Protein AF-A0A2S2R0P2-F1 (afdb_monomer_lite)

pLDDT: mean 75.6, std 15.34, range [38.47, 96.88]

Secondary structure (DSSP, 8-state):
----HHHHHHHS---HHHHHHHHHHHHTT-----------S-PPPPTT---------SSPPPHHHHHHTT---PPP----SSPP-HHHHHHHHHHHHHHSS-----------------------HHHHHHHHHHHHHHHHHHHHHHHHTT-GGGHHHHHHHHHHHHHHHHHHHHHHT-HHHHHHHHHHHHHHHS-SS-PPPPTT--PPP-

Foldseek 3Di:
DPPPVVVVVVVDPDDPVRVVVVVVCVVVVHDPPPDPPPDDPDDDDPPDDLPQPPPPDPDDDDPVNCVVSVVDDDDDDDPDPDDPPVVVVVLQVVCCVVPVHRDPPPPPVPPPPVVCPVPPPPDDLVNVLVVLVVVLVVLVVVCVVCVVVVNNVCVVVSLVVSVVSLVVSVVSCVVVVDPVCVVVSVVSCVVSVDPPPDPDPDVPDDDDDD

Radius of gyration: 44.37 Å; chains: 1; bounding box: 78×40×127 Å

Sequence (210 aa):
MCLNLAVLMKESRLTTLQRKSLLSNLRSGGSSSTTISAASINRPAPKTNKVIKQFRSFRPRTLKDIVESGAYQPEAYVPNPKKKNYVAEKEKLQSIMTNGKETKMHNTEKKKQLADRKKPQEHTIEELIDLTISDIEDREQFLLDMEQLGKGSISGPIIHEIRHRIKTLESIINRTTSKYRATDLQNIAEKYRKPLGIPKPLPGFVPPPK

InterPro domains:
  IPR007914 Uncharacterised protein family UPF0193 [PF05250] (5-181)
  IPR007914 Uncharacterised protein family UPF0193 [PTHR28348] (5-181)

Organism: NCBI:txid143950

Structure (mmCIF, N/CA/C/O backbone):
data_AF-A0A2S2R0P2-F1
#
_entry.id   AF-A0A2S2R0P2-F1
#
loop_
_atom_site.group_PDB
_atom_site.id
_atom_site.type_symbol
_atom_site.label_atom_id
_atom_site.label_alt_id
_atom_site.label_comp_id
_atom_site.label_asym_id
_atom_site.label_entity_id
_atom_site.label_seq_id
_atom_site.pdbx_PDB_ins_code
_atom_site.Cartn_x
_atom_site.Cartn_y
_atom_site.Cartn_z
_atom_site.occupancy
_atom_site.B_iso_or_equiv
_atom_site.auth_seq_id
_atom_site.auth_comp_id
_atom_site.auth_asym_id
_atom_site.auth_atom_id
_atom_site.pdbx_PDB_model_num
ATOM 1 N N . MET A 1 1 ? 44.601 -6.187 -90.941 1.00 38.47 1 MET A N 1
ATOM 2 C CA . MET A 1 1 ? 44.727 -7.214 -89.885 1.00 38.47 1 MET A CA 1
ATOM 3 C C . MET A 1 1 ? 44.382 -6.574 -88.546 1.00 38.47 1 MET A C 1
ATOM 5 O O . MET A 1 1 ? 45.203 -5.853 -87.996 1.00 38.47 1 MET A O 1
ATOM 9 N N . CYS A 1 2 ? 43.151 -6.742 -88.058 1.00 49.91 2 CYS A N 1
ATOM 10 C CA . CYS A 1 2 ? 42.766 -6.250 -86.734 1.00 49.91 2 CYS A CA 1
ATOM 11 C C . CYS A 1 2 ? 43.312 -7.228 -85.695 1.00 49.91 2 CYS A C 1
ATOM 13 O O . CYS A 1 2 ? 42.756 -8.304 -85.493 1.00 49.91 2 CYS A O 1
ATOM 15 N N . LEU A 1 3 ? 44.450 -6.877 -85.099 1.00 51.03 3 LEU A N 1
ATOM 16 C CA . LEU A 1 3 ? 45.022 -7.596 -83.966 1.00 51.03 3 LEU A CA 1
ATOM 17 C C . LEU A 1 3 ? 43.935 -7.788 -82.896 1.00 51.03 3 LEU A C 1
ATOM 19 O O . LEU A 1 3 ? 43.247 -6.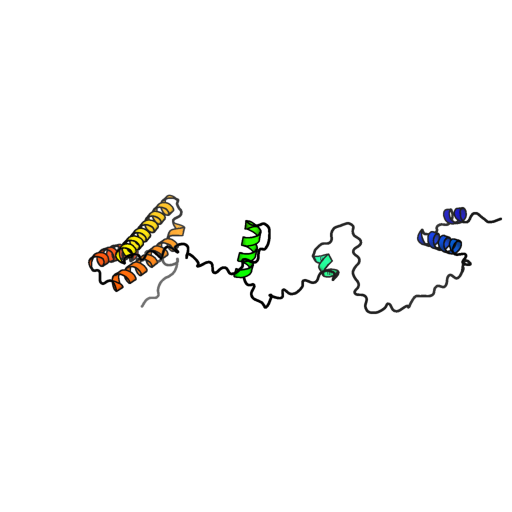833 -82.531 1.00 51.03 3 LEU A O 1
ATOM 23 N N . ASN A 1 4 ? 43.765 -9.022 -82.413 1.00 70.44 4 ASN A N 1
ATOM 24 C CA . ASN A 1 4 ? 42.809 -9.358 -81.359 1.00 70.44 4 ASN A CA 1
ATOM 25 C C . ASN A 1 4 ? 43.196 -8.629 -80.063 1.00 70.44 4 ASN A C 1
ATOM 27 O O . ASN A 1 4 ? 43.953 -9.144 -79.243 1.00 70.44 4 ASN A O 1
ATOM 31 N N . LEU A 1 5 ? 42.661 -7.424 -79.857 1.00 71.88 5 LEU A N 1
ATOM 32 C CA . LEU A 1 5 ? 42.911 -6.599 -78.671 1.00 71.88 5 LEU A CA 1
ATOM 33 C C . LEU A 1 5 ? 42.589 -7.350 -77.370 1.00 71.88 5 LEU A C 1
ATOM 35 O O . LEU A 1 5 ? 43.256 -7.148 -76.364 1.00 71.88 5 LEU A O 1
ATOM 39 N N . ALA A 1 6 ? 41.624 -8.273 -77.397 1.00 72.69 6 ALA A N 1
ATOM 40 C CA . ALA A 1 6 ? 41.317 -9.145 -76.265 1.00 72.69 6 ALA A CA 1
ATOM 41 C C . ALA A 1 6 ? 42.517 -10.010 -75.830 1.00 72.69 6 ALA A C 1
ATOM 43 O O . ALA A 1 6 ? 42.718 -10.213 -74.632 1.00 72.69 6 ALA A O 1
ATOM 44 N N . VAL A 1 7 ? 43.335 -10.473 -76.782 1.00 79.00 7 VAL A N 1
ATOM 45 C CA . VAL A 1 7 ? 44.571 -11.225 -76.513 1.00 79.00 7 VAL A CA 1
ATOM 46 C C . VAL A 1 7 ? 45.613 -10.291 -75.894 1.00 79.00 7 VAL A C 1
ATOM 48 O O . VAL A 1 7 ? 46.107 -10.565 -74.803 1.00 79.00 7 VAL A O 1
ATOM 51 N N . LEU A 1 8 ? 45.821 -9.106 -76.481 1.00 79.69 8 LEU A N 1
ATOM 52 C CA . LEU A 1 8 ? 46.734 -8.084 -75.945 1.00 79.69 8 LEU A CA 1
ATOM 53 C C . LEU A 1 8 ? 46.338 -7.591 -74.539 1.00 79.69 8 LEU A C 1
ATOM 55 O O . LEU A 1 8 ? 47.193 -7.336 -73.693 1.00 79.69 8 LEU A O 1
ATOM 59 N N . MET A 1 9 ? 45.045 -7.476 -74.233 1.00 79.75 9 MET A N 1
ATOM 60 C CA . MET A 1 9 ? 44.543 -7.089 -72.904 1.00 79.75 9 MET A CA 1
ATOM 61 C C . MET A 1 9 ? 44.692 -8.193 -71.848 1.00 79.75 9 MET A C 1
ATOM 63 O O . MET A 1 9 ? 44.665 -7.903 -70.644 1.00 79.75 9 MET A O 1
ATOM 67 N N . LYS A 1 10 ? 44.799 -9.453 -72.287 1.00 77.81 10 LYS A N 1
ATOM 68 C CA . LYS A 1 10 ? 45.052 -10.613 -71.427 1.00 77.81 10 LYS A CA 1
ATOM 69 C C . LYS A 1 10 ? 46.542 -10.752 -71.119 1.00 77.81 10 LYS A C 1
ATOM 71 O O . LYS A 1 10 ? 46.892 -11.071 -69.988 1.00 77.81 10 LYS A O 1
ATOM 76 N N . GLU A 1 11 ? 47.390 -10.469 -72.102 1.00 78.50 11 GLU A N 1
ATOM 77 C CA . GLU A 1 11 ? 48.850 -10.513 -71.975 1.00 78.50 11 GLU A CA 1
ATOM 78 C C . GLU A 1 11 ? 49.424 -9.263 -71.293 1.00 78.50 11 GLU A C 1
ATOM 80 O O . GLU A 1 11 ? 50.421 -9.339 -70.575 1.00 78.50 11 GLU A O 1
ATOM 85 N N . SER A 1 12 ? 48.767 -8.109 -71.436 1.00 76.75 12 SER A N 1
ATOM 86 C CA . SER A 1 12 ? 49.132 -6.907 -70.688 1.00 76.75 12 SER A CA 1
ATOM 87 C C . SER A 1 12 ? 48.659 -6.990 -69.231 1.00 76.75 12 SER A C 1
ATOM 89 O O . SER A 1 12 ? 47.516 -7.345 -68.916 1.00 76.75 12 SER A O 1
ATOM 91 N N . ARG A 1 13 ? 49.546 -6.607 -68.303 1.00 81.94 13 ARG A N 1
ATOM 92 C CA . ARG A 1 13 ? 49.281 -6.518 -66.854 1.00 81.94 13 ARG A CA 1
ATOM 93 C C . ARG A 1 13 ? 48.374 -5.325 -66.495 1.00 81.94 13 ARG A C 1
ATOM 95 O O . ARG A 1 13 ? 48.687 -4.544 -65.604 1.00 81.94 13 ARG A O 1
ATOM 102 N N . LEU A 1 14 ? 47.252 -5.160 -67.193 1.00 81.75 14 LEU A N 1
ATOM 103 C CA . LEU A 1 14 ? 46.269 -4.114 -66.908 1.00 81.75 14 LEU A CA 1
ATOM 104 C C . LEU A 1 14 ? 45.467 -4.439 -65.642 1.00 81.75 14 LEU A C 1
ATOM 106 O O . LEU A 1 14 ? 45.154 -5.596 -65.349 1.00 81.75 14 LEU A O 1
ATOM 110 N N . THR A 1 15 ? 45.068 -3.409 -64.900 1.00 85.25 15 THR A N 1
ATOM 111 C CA . THR A 1 15 ? 44.090 -3.564 -63.815 1.00 85.25 15 THR A CA 1
ATOM 112 C C . THR A 1 15 ? 42.682 -3.757 -64.389 1.00 85.25 15 THR 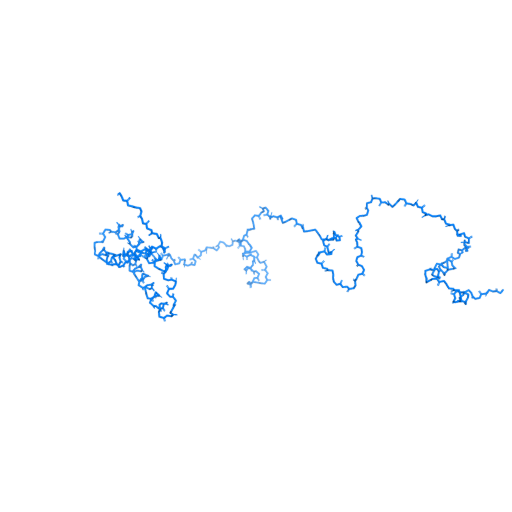A C 1
ATOM 114 O O . THR A 1 15 ? 42.381 -3.356 -65.516 1.00 85.25 15 THR A O 1
ATOM 117 N N . THR A 1 16 ? 41.768 -4.356 -63.620 1.00 82.12 16 THR A N 1
ATOM 118 C CA . THR A 1 16 ? 40.375 -4.582 -64.058 1.00 82.12 16 THR A CA 1
ATOM 119 C C . THR A 1 16 ? 39.670 -3.285 -64.468 1.00 82.12 16 THR A C 1
ATOM 121 O O . THR A 1 16 ? 38.877 -3.288 -65.407 1.00 82.12 16 THR A O 1
ATOM 124 N N . LEU A 1 17 ? 39.986 -2.166 -63.808 1.00 84.25 17 LEU A N 1
ATOM 125 C CA . LEU A 1 17 ? 39.437 -0.848 -64.140 1.00 84.25 17 LEU A CA 1
ATOM 126 C C . LEU A 1 17 ? 39.954 -0.330 -65.487 1.00 84.25 17 LEU A C 1
ATOM 128 O O . LEU A 1 17 ? 39.161 0.145 -66.298 1.00 84.25 17 LEU A O 1
ATOM 132 N N . GLN A 1 18 ? 41.250 -0.491 -65.764 1.00 84.06 18 GLN A N 1
ATOM 133 C CA . GLN A 1 18 ? 41.838 -0.126 -67.057 1.00 84.06 18 GLN A CA 1
ATOM 134 C C . GLN A 1 18 ? 41.233 -0.951 -68.198 1.00 84.06 18 GLN A C 1
ATOM 136 O O . GLN A 1 18 ? 40.866 -0.390 -69.229 1.00 84.06 18 GLN A O 1
ATOM 141 N N . ARG A 1 19 ? 41.037 -2.264 -67.993 1.00 83.88 19 ARG A N 1
ATOM 142 C CA . ARG A 1 19 ? 40.383 -3.120 -68.997 1.00 83.88 19 ARG A CA 1
ATOM 143 C C . ARG A 1 19 ? 38.955 -2.667 -69.300 1.00 83.88 19 ARG A C 1
ATOM 145 O O . ARG A 1 19 ? 38.574 -2.582 -70.462 1.00 83.88 19 ARG A O 1
ATOM 152 N N . LYS A 1 20 ? 38.175 -2.343 -68.264 1.00 82.38 20 LYS A N 1
ATOM 153 C CA . LYS A 1 20 ? 36.802 -1.844 -68.428 1.00 82.38 20 LYS A CA 1
ATOM 154 C C . LYS A 1 20 ? 36.756 -0.517 -69.188 1.00 82.38 20 LYS A C 1
ATOM 156 O O . LYS A 1 20 ? 35.929 -0.389 -70.080 1.00 82.38 20 LYS A O 1
ATOM 161 N N . SER A 1 21 ? 37.660 0.413 -68.875 1.00 82.75 21 SER A N 1
ATOM 162 C CA . SER A 1 21 ? 37.762 1.712 -69.557 1.00 82.75 21 SER A CA 1
ATOM 163 C C . SER A 1 21 ? 38.079 1.565 -71.054 1.00 82.75 21 SER A C 1
ATOM 165 O O . SER A 1 21 ? 37.433 2.174 -71.905 1.00 82.75 21 SER A O 1
ATOM 167 N N . LEU A 1 22 ? 39.020 0.683 -71.408 1.00 81.94 22 LEU A N 1
ATOM 168 C CA . LEU A 1 22 ? 39.348 0.417 -72.812 1.00 81.94 22 LEU A CA 1
ATOM 169 C C . LEU A 1 22 ? 38.173 -0.213 -73.575 1.00 81.94 22 LEU A C 1
ATOM 171 O O . LEU A 1 22 ? 37.863 0.218 -74.685 1.00 81.94 22 LEU A O 1
ATOM 175 N N . LEU A 1 23 ? 37.482 -1.184 -72.969 1.00 82.38 23 LEU A N 1
ATOM 176 C CA . LEU A 1 23 ? 36.300 -1.813 -73.572 1.00 82.38 23 LEU A CA 1
ATOM 177 C C . LEU A 1 23 ? 35.136 -0.829 -73.740 1.00 82.38 23 LEU A C 1
ATOM 179 O O . LEU A 1 23 ? 34.445 -0.882 -74.758 1.00 82.38 23 LEU A O 1
ATOM 183 N N . SER A 1 24 ? 34.916 0.075 -72.778 1.00 79.00 24 SER A N 1
ATOM 184 C CA . SER A 1 24 ? 33.876 1.100 -72.906 1.00 79.00 24 SER A CA 1
ATOM 185 C C . SER A 1 24 ? 34.176 2.076 -74.037 1.00 79.00 24 SER A C 1
ATOM 187 O O . SER A 1 24 ? 33.271 2.413 -74.793 1.00 79.00 24 SER A O 1
ATOM 189 N N . ASN A 1 25 ? 35.437 2.475 -74.211 1.00 74.25 25 ASN A N 1
ATOM 190 C CA . ASN A 1 25 ? 35.825 3.387 -75.289 1.00 74.25 25 ASN A CA 1
ATOM 191 C C . ASN A 1 25 ? 35.642 2.744 -76.670 1.00 74.25 25 ASN A C 1
ATOM 193 O O . ASN A 1 25 ? 35.145 3.397 -77.585 1.00 74.25 25 ASN A O 1
ATOM 197 N N . LEU A 1 26 ? 35.967 1.450 -76.794 1.00 70.56 26 LEU A N 1
ATOM 198 C CA . LEU A 1 26 ? 35.775 0.688 -78.030 1.00 70.56 26 LEU A CA 1
ATOM 199 C C . LEU A 1 26 ? 34.289 0.551 -78.393 1.00 70.56 26 LEU A C 1
ATOM 201 O O . LEU A 1 26 ? 33.913 0.710 -79.550 1.00 70.56 26 LEU A O 1
ATOM 205 N N . ARG A 1 27 ? 33.434 0.282 -77.396 1.00 77.44 27 ARG A N 1
ATOM 206 C CA . ARG A 1 27 ? 31.982 0.149 -77.592 1.00 77.44 27 ARG A CA 1
ATOM 207 C C . ARG A 1 27 ? 31.327 1.472 -77.994 1.00 77.44 27 ARG A C 1
ATOM 209 O O . ARG A 1 27 ? 30.367 1.458 -78.754 1.00 77.44 27 ARG A O 1
ATOM 216 N N . SER A 1 28 ? 31.851 2.588 -77.497 1.00 73.88 28 SER A N 1
ATOM 217 C CA . SER A 1 28 ? 31.342 3.931 -77.786 1.00 73.88 28 SER A CA 1
ATOM 218 C C . SER A 1 28 ? 31.967 4.573 -79.032 1.00 73.88 28 SER A C 1
ATOM 220 O O . SER A 1 28 ? 31.679 5.732 -79.314 1.00 73.88 28 SER A O 1
ATOM 2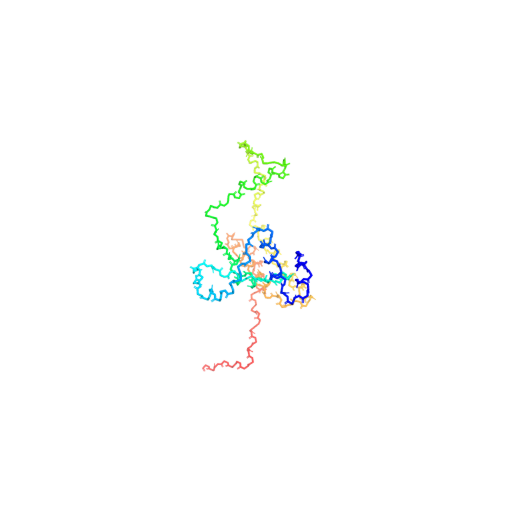22 N N . GLY A 1 29 ? 32.830 3.859 -79.770 1.00 62.28 29 GLY A N 1
ATOM 223 C CA . GLY A 1 29 ? 33.461 4.359 -80.999 1.00 62.28 29 GLY A CA 1
ATOM 224 C C . GLY A 1 29 ? 34.423 5.537 -80.795 1.00 62.28 29 GLY A C 1
ATOM 225 O O . GLY A 1 29 ? 34.778 6.211 -81.758 1.00 62.28 29 GLY A O 1
ATOM 226 N N . GLY A 1 30 ? 34.846 5.807 -79.557 1.00 61.00 30 GLY A N 1
ATOM 227 C CA . GLY A 1 30 ? 35.749 6.913 -79.252 1.00 61.00 30 GLY A CA 1
ATOM 228 C C . GLY A 1 30 ? 37.179 6.585 -79.675 1.00 61.00 30 GLY A C 1
ATOM 229 O O . GLY A 1 30 ? 37.715 5.543 -79.293 1.00 61.00 30 GLY A O 1
ATOM 230 N N . SER A 1 31 ? 37.823 7.478 -80.432 1.00 59.75 31 SER A N 1
ATOM 231 C CA . SER A 1 31 ? 39.258 7.386 -80.718 1.00 59.75 31 SER A CA 1
ATOM 232 C C . SER A 1 31 ? 40.029 7.313 -79.401 1.00 59.75 31 SER A C 1
ATOM 234 O O . SER A 1 31 ? 39.823 8.153 -78.522 1.00 59.75 31 SER A O 1
ATOM 236 N N . SER A 1 32 ? 40.901 6.311 -79.250 1.00 56.66 32 SER A N 1
ATOM 237 C CA . SER A 1 32 ? 41.759 6.166 -78.073 1.00 56.66 32 SER A CA 1
ATOM 238 C C . SER A 1 32 ? 42.626 7.415 -77.931 1.00 56.66 32 SER A C 1
ATOM 240 O O . SER A 1 32 ? 43.640 7.563 -78.610 1.00 56.66 32 SER A O 1
ATOM 242 N N . SER A 1 33 ? 42.209 8.341 -77.070 1.00 53.97 33 SER A N 1
ATOM 243 C CA . SER A 1 33 ? 43.051 9.452 -76.665 1.00 53.97 33 SER A CA 1
ATOM 244 C C . SER A 1 33 ? 44.194 8.870 -75.840 1.00 53.97 33 SER A C 1
ATOM 246 O O . SER A 1 33 ? 44.082 8.656 -74.632 1.00 53.97 33 SER A O 1
ATOM 248 N N . THR A 1 34 ? 45.304 8.573 -76.513 1.00 52.16 34 THR A N 1
ATOM 249 C CA . THR A 1 34 ? 46.612 8.483 -75.869 1.00 52.16 34 THR A CA 1
ATOM 250 C C . THR A 1 34 ? 47.031 9.903 -75.520 1.00 52.16 34 THR A C 1
ATOM 252 O O . THR A 1 34 ? 47.874 10.516 -76.158 1.00 52.16 34 THR A O 1
ATOM 255 N N . THR A 1 35 ? 46.397 10.442 -74.487 1.00 43.84 35 THR A N 1
ATOM 256 C CA . THR A 1 35 ? 46.960 11.516 -73.687 1.00 43.84 35 THR A CA 1
ATOM 257 C C . THR A 1 35 ? 46.891 11.033 -72.254 1.00 43.84 35 THR A C 1
ATOM 259 O O . THR A 1 35 ? 45.860 11.131 -71.589 1.00 43.84 35 THR A O 1
ATOM 262 N N . ILE A 1 36 ? 48.002 10.485 -71.772 1.00 47.16 36 ILE A N 1
ATOM 263 C CA . ILE A 1 36 ? 48.279 10.451 -70.341 1.00 47.16 36 ILE A CA 1
ATOM 264 C C . ILE A 1 36 ? 48.503 11.918 -69.956 1.00 47.16 36 ILE A C 1
ATOM 266 O O . ILE A 1 36 ? 49.635 12.384 -69.880 1.00 47.16 36 ILE A O 1
ATOM 270 N N . SER A 1 37 ? 47.423 12.690 -69.815 1.00 43.00 37 SER A N 1
ATOM 271 C CA . SER A 1 37 ? 47.512 13.988 -69.167 1.00 43.00 37 SER A CA 1
ATOM 272 C C . SER A 1 37 ? 47.442 13.718 -67.669 1.00 43.00 37 SER A C 1
ATOM 274 O O . SER A 1 37 ? 46.415 13.356 -67.094 1.00 43.00 37 SER A O 1
ATOM 276 N N . ALA A 1 38 ? 48.598 13.835 -67.025 1.00 47.66 38 ALA A N 1
ATOM 277 C CA . ALA A 1 38 ? 48.676 14.042 -65.592 1.00 47.66 38 ALA A CA 1
ATOM 278 C C . ALA A 1 38 ? 48.081 15.428 -65.291 1.00 47.66 38 ALA A C 1
ATOM 280 O O . ALA A 1 38 ? 48.800 16.404 -65.119 1.00 47.66 38 ALA A O 1
ATOM 281 N N . ALA A 1 39 ? 46.754 15.542 -65.315 1.00 41.06 39 ALA A N 1
ATOM 282 C CA . ALA A 1 39 ? 46.060 16.795 -65.063 1.00 41.06 39 ALA A CA 1
ATOM 283 C C . ALA A 1 39 ? 44.728 16.536 -64.355 1.00 41.06 39 ALA A C 1
ATOM 285 O O . ALA A 1 39 ? 43.686 16.411 -64.987 1.00 41.06 39 ALA A O 1
ATOM 286 N N . SER A 1 40 ? 44.779 16.444 -63.024 1.00 44.91 40 SER A N 1
ATOM 287 C CA . SER A 1 40 ? 43.823 17.088 -62.106 1.00 44.91 40 SER A CA 1
ATOM 288 C C . SER A 1 40 ? 44.178 16.715 -60.661 1.00 44.91 40 SER A C 1
ATOM 290 O O . SER A 1 40 ? 43.436 16.041 -59.953 1.00 44.91 40 SER A O 1
ATOM 292 N N . ILE A 1 41 ? 45.351 17.154 -60.208 1.00 52.59 41 ILE A N 1
ATOM 293 C CA . ILE A 1 41 ? 45.506 17.512 -58.798 1.00 52.59 41 ILE A CA 1
ATOM 294 C C . ILE A 1 41 ? 45.000 18.956 -58.752 1.00 52.59 41 ILE A C 1
ATOM 296 O O . ILE A 1 41 ? 45.441 19.766 -59.562 1.00 52.59 41 ILE A O 1
ATOM 300 N N . ASN A 1 42 ? 44.046 19.253 -57.868 1.00 52.88 42 ASN A N 1
ATOM 301 C CA . ASN A 1 42 ? 43.364 20.548 -57.684 1.00 52.88 42 ASN A CA 1
ATOM 302 C C . ASN A 1 42 ? 42.021 20.713 -58.424 1.00 52.88 42 ASN A C 1
ATOM 304 O O . ASN A 1 42 ? 41.821 21.640 -59.204 1.00 52.88 42 ASN A O 1
ATOM 308 N N . ARG A 1 43 ? 41.030 19.881 -58.083 1.00 49.78 43 ARG A N 1
ATOM 309 C CA . ARG A 1 43 ? 39.655 20.390 -57.941 1.00 49.78 43 ARG A CA 1
ATOM 310 C C . ARG A 1 43 ? 39.372 20.575 -56.448 1.00 49.78 43 ARG A C 1
ATOM 312 O O . ARG A 1 43 ? 39.473 19.589 -55.718 1.00 49.78 43 ARG A O 1
ATOM 319 N N . PRO A 1 44 ? 39.027 21.784 -55.965 1.00 50.16 44 PRO A N 1
ATOM 320 C CA . PRO A 1 44 ? 38.536 21.929 -54.604 1.00 50.16 44 PRO A CA 1
ATOM 321 C C . PRO A 1 44 ? 37.206 21.178 -54.501 1.00 50.16 44 PRO A C 1
ATOM 323 O O . PRO A 1 44 ? 36.258 21.458 -55.235 1.00 50.16 44 PRO A O 1
ATOM 326 N N . ALA A 1 45 ? 37.157 20.175 -53.625 1.00 54.28 45 ALA A N 1
ATOM 327 C CA . ALA A 1 45 ? 35.931 19.448 -53.337 1.00 54.28 45 ALA A CA 1
ATOM 328 C C . ALA A 1 45 ? 34.857 20.430 -52.826 1.00 54.28 45 ALA A C 1
ATOM 330 O O . ALA A 1 45 ? 35.189 21.335 -52.051 1.00 54.28 45 ALA A O 1
ATOM 331 N N . PRO A 1 46 ? 33.581 20.276 -53.226 1.00 50.69 46 PRO A N 1
ATOM 332 C CA . PRO A 1 46 ? 32.506 21.105 -52.703 1.00 50.69 46 PRO A CA 1
ATOM 333 C C . PRO A 1 46 ? 32.448 20.964 -51.177 1.00 50.69 46 PRO A C 1
ATOM 335 O O . PRO A 1 46 ? 32.220 19.881 -50.629 1.00 50.69 46 PRO A O 1
ATOM 338 N N . LYS A 1 47 ? 32.693 22.081 -50.488 1.00 58.44 47 LYS A N 1
ATOM 339 C CA . LYS A 1 47 ? 32.538 22.223 -49.042 1.00 58.44 47 LYS A CA 1
ATOM 340 C C . LYS A 1 47 ? 31.046 22.213 -48.717 1.00 58.44 47 LYS A C 1
ATOM 342 O O . LYS A 1 47 ? 30.466 23.282 -48.662 1.00 58.44 47 LYS A O 1
ATOM 347 N N . THR A 1 48 ? 30.460 21.027 -48.553 1.00 59.44 48 THR A N 1
ATOM 348 C CA . THR A 1 48 ? 29.264 20.726 -47.725 1.00 59.44 48 THR A CA 1
ATOM 349 C C . THR A 1 48 ? 28.775 19.295 -47.967 1.00 59.44 48 THR A C 1
ATOM 351 O O . THR A 1 48 ? 27.584 19.030 -48.060 1.00 59.44 48 THR A O 1
ATOM 354 N N . ASN A 1 49 ? 29.674 18.316 -48.010 1.00 55.88 49 ASN A N 1
ATOM 355 C CA . ASN A 1 49 ? 29.246 16.934 -47.826 1.00 55.88 49 ASN A CA 1
ATOM 356 C C . ASN A 1 49 ? 29.642 16.538 -46.414 1.00 55.88 49 ASN A C 1
ATOM 358 O O . ASN A 1 49 ? 30.825 16.344 -46.137 1.00 55.88 49 ASN A O 1
ATOM 362 N N . LYS A 1 50 ? 28.651 16.462 -45.511 1.00 60.75 50 LYS A N 1
ATOM 363 C CA . LYS A 1 50 ? 28.795 15.719 -44.254 1.00 60.75 50 LYS A CA 1
ATOM 364 C C . LYS A 1 50 ? 29.407 14.382 -44.655 1.00 60.75 50 LYS A C 1
ATOM 366 O O . LYS A 1 50 ? 28.782 13.633 -45.403 1.00 60.75 50 LYS A O 1
ATOM 371 N N . VAL A 1 51 ? 30.661 14.147 -44.276 1.00 58.25 51 VAL A N 1
ATOM 372 C CA . VAL A 1 51 ? 31.372 12.918 -44.623 1.00 58.25 51 VAL A CA 1
ATOM 373 C C . VAL A 1 51 ? 30.671 11.804 -43.862 1.00 58.25 51 VAL A C 1
ATOM 375 O O . VAL A 1 51 ? 31.009 11.509 -42.720 1.00 58.25 51 VAL A O 1
ATOM 378 N N . ILE A 1 52 ? 29.634 11.222 -44.466 1.00 57.22 52 ILE A N 1
ATOM 379 C CA . ILE A 1 52 ? 29.014 10.005 -43.965 1.00 57.22 52 ILE A CA 1
ATOM 380 C C . ILE A 1 52 ? 30.104 8.953 -44.119 1.00 57.22 52 ILE A C 1
ATOM 382 O O . ILE A 1 52 ? 30.385 8.502 -45.233 1.00 57.22 52 ILE A O 1
ATOM 386 N N . LYS A 1 53 ? 30.781 8.622 -43.014 1.00 60.28 53 LYS A N 1
ATOM 387 C CA . LYS A 1 53 ? 31.776 7.549 -42.978 1.00 60.28 53 LYS A CA 1
ATOM 388 C C . LYS A 1 53 ? 31.098 6.285 -43.509 1.00 60.28 53 LYS A C 1
ATOM 390 O O . LYS A 1 53 ? 30.233 5.705 -42.854 1.00 60.28 53 LYS A O 1
ATOM 395 N N . GLN A 1 54 ? 31.444 5.881 -44.731 1.00 57.53 54 GLN A N 1
ATOM 396 C CA . GLN A 1 54 ? 30.924 4.657 -45.329 1.00 57.53 54 GLN A CA 1
ATOM 397 C C . GLN A 1 54 ? 31.606 3.465 -44.658 1.00 57.53 54 GLN A C 1
ATOM 399 O O . GLN A 1 54 ? 32.682 3.035 -45.069 1.00 57.53 54 GLN A O 1
ATOM 404 N N . PHE A 1 55 ? 30.973 2.923 -43.621 1.00 60.12 55 PHE A N 1
ATOM 405 C CA . PHE A 1 55 ? 31.395 1.665 -43.016 1.00 60.12 55 PHE A CA 1
ATOM 406 C C . PHE A 1 55 ? 31.101 0.514 -43.988 1.00 60.12 55 PHE A C 1
ATOM 408 O O . PHE A 1 55 ? 29.962 0.067 -44.116 1.00 60.12 55 PHE A O 1
ATOM 415 N N . ARG A 1 56 ? 32.136 0.057 -44.702 1.00 61.50 56 ARG A N 1
ATOM 416 C CA . ARG A 1 56 ? 32.108 -1.129 -45.574 1.00 61.50 56 ARG A CA 1
ATOM 417 C C . ARG A 1 56 ? 32.449 -2.382 -44.768 1.00 61.50 56 ARG A C 1
ATOM 419 O O . ARG A 1 56 ? 33.484 -3.000 -44.993 1.00 61.50 56 ARG A O 1
ATOM 426 N N . SER A 1 57 ? 31.612 -2.736 -43.798 1.00 66.75 57 SER A N 1
ATOM 427 C CA . SER A 1 57 ? 31.729 -4.021 -43.107 1.00 66.75 57 SER A CA 1
ATOM 428 C C . SER A 1 57 ? 30.435 -4.815 -43.282 1.00 66.75 57 SER A C 1
ATOM 430 O O . SER A 1 57 ? 29.345 -4.249 -43.296 1.00 66.75 57 SER A O 1
ATOM 432 N N . PHE A 1 58 ? 30.558 -6.134 -43.438 1.00 69.69 58 PHE A N 1
ATOM 433 C CA . PHE A 1 58 ? 29.424 -7.068 -43.477 1.00 69.69 58 PHE A CA 1
ATOM 434 C C . PHE A 1 58 ? 28.854 -7.360 -42.079 1.00 69.69 58 PHE A C 1
ATOM 436 O O . PHE A 1 58 ? 28.008 -8.236 -41.924 1.00 69.69 58 PHE A O 1
ATOM 443 N N . ARG A 1 59 ? 29.346 -6.670 -41.042 1.00 79.31 59 ARG A N 1
ATOM 444 C CA . ARG A 1 59 ? 28.893 -6.844 -39.663 1.00 79.31 59 ARG A CA 1
ATOM 445 C C . ARG A 1 59 ? 27.841 -5.782 -39.332 1.00 79.31 59 ARG A C 1
ATOM 447 O O . ARG A 1 59 ? 27.959 -4.652 -39.814 1.00 79.31 59 ARG A O 1
ATOM 454 N N . PRO A 1 60 ? 26.828 -6.109 -38.510 1.00 80.75 60 PRO A N 1
ATOM 455 C CA . PRO A 1 60 ? 25.886 -5.108 -38.024 1.00 80.75 60 PRO A CA 1
ATOM 456 C C . PRO A 1 60 ? 26.643 -4.000 -37.280 1.00 80.75 60 PRO A C 1
ATOM 458 O O . PRO A 1 60 ? 27.587 -4.272 -36.536 1.00 80.75 60 PRO A O 1
ATOM 461 N N . ARG A 1 61 ? 26.253 -2.743 -37.515 1.00 83.19 61 ARG A N 1
ATOM 462 C CA . ARG A 1 61 ? 26.882 -1.578 -36.877 1.00 83.19 61 ARG A CA 1
ATOM 463 C C . ARG A 1 61 ? 26.518 -1.524 -35.399 1.00 83.19 61 ARG A C 1
ATOM 465 O O . ARG A 1 61 ? 25.374 -1.799 -35.037 1.00 83.19 61 ARG A O 1
ATOM 472 N N . THR A 1 62 ? 27.466 -1.120 -34.560 1.00 87.50 62 THR A N 1
ATOM 473 C CA . THR A 1 62 ? 27.174 -0.848 -33.149 1.00 87.50 62 THR A CA 1
ATOM 474 C C . THR A 1 62 ? 26.469 0.503 -33.001 1.00 87.50 62 THR A C 1
ATOM 476 O O . THR A 1 62 ? 26.568 1.364 -33.875 1.00 87.50 62 THR A O 1
ATOM 479 N N . LEU A 1 63 ? 25.776 0.727 -31.878 1.00 86.31 63 LEU A N 1
ATOM 480 C CA . LEU A 1 63 ? 25.125 2.014 -31.593 1.00 86.31 63 LEU A CA 1
ATOM 481 C C . LEU A 1 63 ? 26.115 3.186 -31.675 1.00 86.31 63 LEU A C 1
ATOM 483 O O . LEU A 1 63 ? 25.771 4.237 -32.210 1.00 86.31 63 LEU A O 1
ATOM 487 N N . LYS A 1 64 ? 27.356 2.986 -31.209 1.00 86.69 64 LYS A N 1
ATOM 488 C CA . LYS A 1 64 ? 28.426 3.989 -31.287 1.00 86.69 64 LYS A CA 1
ATOM 489 C C . LYS A 1 64 ? 28.733 4.366 -32.737 1.00 86.69 64 LYS A C 1
ATOM 491 O O . LYS A 1 64 ? 28.679 5.545 -33.070 1.00 86.69 64 LYS A O 1
ATOM 496 N N . ASP A 1 65 ? 28.927 3.377 -33.613 1.00 86.06 65 ASP A N 1
ATOM 497 C CA . ASP A 1 65 ? 29.194 3.611 -35.042 1.00 86.06 65 ASP A CA 1
ATOM 498 C C . ASP A 1 65 ? 28.040 4.357 -35.728 1.00 86.06 65 ASP A C 1
ATOM 500 O O . ASP A 1 65 ? 28.246 5.204 -36.598 1.00 86.06 65 ASP A O 1
ATOM 504 N N . ILE A 1 66 ? 26.802 4.034 -35.344 1.00 85.06 66 ILE A N 1
ATOM 505 C CA . ILE A 1 66 ? 25.597 4.652 -35.899 1.00 85.06 66 ILE A CA 1
ATOM 506 C C . ILE A 1 66 ? 25.526 6.133 -35.496 1.00 85.06 66 ILE A C 1
ATOM 508 O O . ILE A 1 66 ? 25.311 6.984 -36.364 1.00 85.06 66 ILE A O 1
ATOM 512 N N . VAL A 1 67 ? 25.767 6.451 -34.221 1.00 86.25 67 VAL A N 1
ATOM 513 C CA . VAL A 1 67 ? 25.803 7.835 -33.720 1.00 86.25 67 VAL A CA 1
ATOM 514 C C . VAL A 1 67 ? 26.956 8.616 -34.360 1.00 86.25 67 VAL A C 1
ATOM 516 O O . VAL A 1 67 ? 26.739 9.710 -34.880 1.00 86.25 67 VAL A O 1
ATOM 519 N N . GLU A 1 68 ? 28.160 8.038 -34.419 1.00 85.19 68 GLU A N 1
ATOM 520 C CA . GLU A 1 68 ? 29.339 8.662 -35.041 1.00 85.19 68 GLU A CA 1
ATOM 521 C C . GLU A 1 68 ? 29.170 8.916 -36.541 1.00 85.19 68 GLU A C 1
ATOM 523 O O . GLU A 1 68 ? 29.696 9.893 -37.075 1.00 85.19 68 GLU A O 1
ATOM 528 N N . SER A 1 69 ? 28.429 8.054 -37.242 1.00 85.12 69 SER A N 1
ATOM 529 C CA . SER A 1 69 ? 28.120 8.254 -38.662 1.00 85.12 69 SER A CA 1
ATOM 530 C C . SER A 1 69 ? 27.168 9.429 -38.916 1.00 85.12 69 SER A C 1
ATOM 532 O O . SER A 1 69 ? 26.959 9.806 -40.070 1.00 85.12 69 SER A O 1
ATOM 534 N N . GLY A 1 70 ? 26.575 9.997 -37.859 1.00 82.75 70 GLY A N 1
ATOM 535 C CA . GLY A 1 70 ? 25.575 11.059 -37.940 1.00 82.75 70 GLY A CA 1
ATOM 536 C C . GLY A 1 70 ? 24.222 10.591 -38.483 1.00 82.75 70 GLY A C 1
ATOM 537 O O . GLY A 1 70 ? 23.354 11.425 -38.725 1.00 82.75 70 GLY A O 1
ATOM 538 N N . ALA A 1 71 ? 24.038 9.280 -38.679 1.00 81.44 71 ALA A N 1
ATOM 539 C CA . ALA A 1 71 ? 22.811 8.690 -39.211 1.00 81.44 71 ALA A CA 1
ATOM 540 C C . ALA A 1 71 ? 21.686 8.582 -38.169 1.00 81.44 71 ALA A C 1
ATOM 542 O O . ALA A 1 71 ? 20.533 8.381 -38.537 1.00 81.44 71 ALA A O 1
ATOM 543 N N . TYR A 1 72 ? 22.015 8.702 -36.882 1.00 83.94 72 TYR A N 1
ATOM 544 C CA . TYR A 1 72 ? 21.052 8.664 -35.789 1.00 83.94 72 TYR A CA 1
ATOM 545 C C . TYR A 1 72 ? 21.251 9.872 -34.885 1.00 83.94 72 TYR A C 1
ATOM 547 O O . TYR A 1 72 ? 22.316 10.050 -34.294 1.00 83.94 72 TYR A O 1
ATOM 555 N N . GLN A 1 73 ? 20.215 10.697 -34.799 1.00 83.38 73 GLN A N 1
ATOM 556 C CA . GLN A 1 73 ? 20.101 11.793 -33.849 1.00 83.38 73 GLN A CA 1
ATOM 557 C C . GLN A 1 73 ? 18.791 11.563 -33.096 1.00 83.38 73 GLN A C 1
ATOM 559 O O . GLN A 1 73 ? 17.740 11.589 -33.737 1.00 83.38 73 GLN A O 1
ATOM 564 N N . PRO A 1 74 ? 18.828 11.265 -31.784 1.00 83.25 74 PRO A N 1
ATOM 565 C CA . PRO A 1 74 ? 17.610 11.131 -31.002 1.00 83.25 74 PRO A CA 1
ATOM 566 C C . PRO A 1 74 ? 16.801 12.425 -31.098 1.00 83.25 74 PRO A C 1
ATOM 568 O O . PRO A 1 74 ? 17.310 13.498 -30.770 1.00 83.25 74 PRO A O 1
ATOM 571 N N . GLU A 1 75 ? 15.551 12.335 -31.548 1.00 85.62 75 GLU A N 1
ATOM 572 C CA . GLU A 1 75 ? 14.636 13.467 -31.451 1.00 85.62 75 GLU A CA 1
ATOM 573 C C . GLU A 1 75 ? 14.397 13.778 -29.973 1.00 85.62 75 GLU A C 1
ATOM 575 O O . GLU A 1 75 ? 14.198 12.877 -29.151 1.00 85.62 75 GLU A O 1
ATOM 580 N N . ALA A 1 76 ? 14.432 15.064 -29.621 1.00 89.06 76 ALA A N 1
ATOM 581 C CA . ALA A 1 76 ? 14.050 15.479 -28.284 1.00 89.06 76 ALA A CA 1
ATOM 582 C C . ALA A 1 76 ? 12.593 15.069 -28.049 1.00 89.06 76 ALA A C 1
ATOM 584 O O . ALA A 1 76 ? 11.720 15.354 -28.869 1.00 89.06 76 ALA A O 1
ATOM 585 N N . TYR A 1 77 ? 12.326 14.402 -26.927 1.00 87.19 77 TYR A N 1
ATOM 586 C CA . TYR A 1 77 ? 10.960 14.078 -26.546 1.00 87.19 77 TYR A CA 1
ATOM 587 C C . TYR A 1 77 ? 10.161 15.375 -26.384 1.00 87.19 77 TYR A C 1
ATOM 589 O O . TYR A 1 77 ? 10.427 16.171 -25.482 1.00 87.19 77 TYR A O 1
ATOM 597 N N . VAL A 1 78 ? 9.171 15.575 -27.253 1.00 86.00 78 VAL A N 1
ATOM 598 C CA . VAL A 1 78 ? 8.212 16.671 -27.133 1.00 86.00 78 VAL A CA 1
ATOM 599 C C . VAL A 1 78 ? 6.952 16.107 -26.478 1.00 86.00 78 VAL A C 1
ATOM 601 O O . VAL A 1 78 ? 6.222 15.350 -27.126 1.00 86.00 78 VAL A O 1
ATOM 604 N N . PRO A 1 79 ? 6.670 16.426 -25.199 1.00 82.75 79 PRO A N 1
ATOM 605 C CA . PRO A 1 79 ? 5.419 16.011 -24.584 1.00 82.75 79 PRO A CA 1
ATOM 606 C C . PRO A 1 79 ? 4.257 16.604 -25.380 1.00 82.75 79 PRO A C 1
ATOM 608 O O . PRO A 1 79 ? 4.259 17.789 -25.713 1.00 82.75 79 PRO A O 1
ATOM 611 N N . ASN A 1 80 ? 3.249 15.786 -25.688 1.00 79.56 80 ASN A N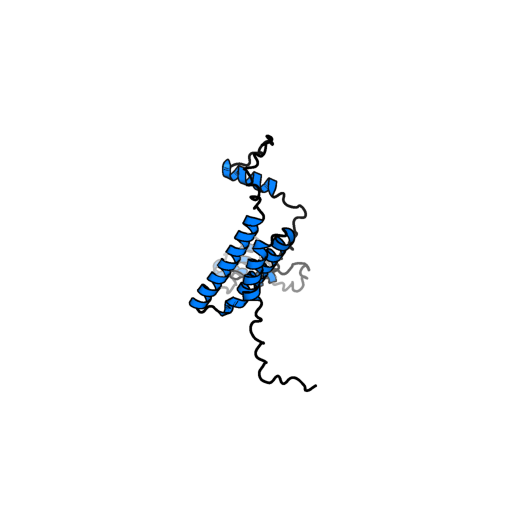 1
ATOM 612 C CA . ASN A 1 80 ? 2.063 16.279 -26.378 1.00 79.56 80 ASN A CA 1
ATOM 613 C C . ASN A 1 80 ? 1.369 17.331 -25.485 1.00 79.56 80 ASN A C 1
ATOM 615 O O . ASN A 1 80 ? 0.951 16.985 -24.377 1.00 79.56 80 ASN A O 1
ATOM 619 N N . PRO A 1 81 ? 1.223 18.595 -25.935 1.00 74.81 81 PRO A N 1
ATOM 620 C CA . PRO A 1 81 ? 0.642 19.660 -25.115 1.00 74.81 81 PRO A CA 1
ATOM 621 C C . PRO A 1 81 ? -0.840 19.417 -24.806 1.00 74.81 81 PRO A C 1
ATOM 623 O O . PRO A 1 81 ? -1.382 19.967 -23.847 1.00 74.81 81 PRO A O 1
ATOM 626 N N . LYS A 1 82 ? -1.519 18.581 -25.601 1.00 78.94 82 LYS A N 1
ATOM 627 C CA . LYS A 1 82 ? -2.912 18.211 -25.365 1.00 78.94 82 LYS A CA 1
ATOM 628 C C . LYS A 1 82 ? -2.955 17.006 -24.433 1.00 78.94 82 LYS A C 1
ATOM 630 O O . LYS A 1 82 ? -2.495 15.919 -24.785 1.00 78.94 82 LYS A O 1
ATOM 635 N N . LYS A 1 83 ? -3.565 17.185 -23.256 1.00 75.81 83 LYS A N 1
ATOM 636 C CA . LYS A 1 83 ? -3.918 16.066 -22.373 1.00 75.81 83 LYS A CA 1
ATOM 637 C C . LYS A 1 83 ? -4.761 15.076 -23.178 1.00 75.81 83 LYS A C 1
ATOM 639 O O . LYS A 1 83 ? -5.811 15.448 -23.703 1.00 75.81 83 LYS A O 1
ATOM 644 N N . LYS A 1 84 ? -4.296 13.830 -23.294 1.00 79.19 84 LYS A N 1
ATOM 645 C CA . LYS A 1 84 ? -5.093 12.755 -23.892 1.00 79.19 84 LYS A CA 1
ATOM 646 C C . LYS A 1 84 ? -6.396 12.633 -23.107 1.00 79.19 84 LYS A C 1
ATOM 648 O O . LYS A 1 84 ? -6.381 12.582 -21.877 1.00 79.19 84 LYS A O 1
ATOM 653 N N . ASN A 1 85 ? -7.524 12.611 -23.810 1.00 83.38 85 ASN A N 1
ATOM 654 C CA . ASN A 1 85 ? -8.808 12.364 -23.175 1.00 83.38 85 ASN A CA 1
ATOM 655 C C . ASN A 1 85 ? -8.933 10.860 -22.900 1.00 83.38 85 ASN A C 1
ATOM 657 O O . ASN A 1 85 ? -9.478 10.115 -23.713 1.00 83.38 85 ASN A O 1
ATOM 661 N N . TYR A 1 86 ? -8.406 10.427 -21.752 1.00 87.06 86 TYR A N 1
ATOM 662 C CA . TYR A 1 86 ? -8.424 9.025 -21.326 1.00 87.06 86 TYR A CA 1
ATOM 663 C C . TYR A 1 86 ? -9.837 8.432 -21.275 1.00 87.06 86 TYR A C 1
ATOM 665 O O . TYR A 1 86 ? -9.998 7.227 -21.438 1.00 87.06 86 TYR A O 1
ATOM 673 N N . VAL A 1 87 ? -10.866 9.264 -21.076 1.00 87.38 87 VAL A N 1
ATOM 674 C CA . VAL A 1 87 ? -12.264 8.815 -21.084 1.00 87.38 87 VAL A CA 1
ATOM 675 C C . VAL A 1 87 ? -12.675 8.393 -22.493 1.00 87.38 87 VAL A C 1
ATOM 677 O O . VAL A 1 87 ? -13.134 7.270 -22.678 1.00 87.38 87 VAL A O 1
ATOM 680 N N . ALA A 1 88 ? -12.423 9.241 -23.492 1.00 85.38 88 ALA A N 1
ATOM 681 C CA . ALA A 1 88 ? -12.741 8.935 -24.887 1.00 85.38 88 ALA A CA 1
ATOM 682 C C . ALA A 1 88 ? -11.927 7.743 -25.422 1.00 85.38 88 ALA A C 1
ATOM 684 O O . ALA A 1 88 ? -12.449 6.903 -26.150 1.00 85.38 88 ALA A O 1
ATOM 685 N N . GLU A 1 89 ? -10.653 7.639 -25.034 1.00 87.75 89 GLU A N 1
ATOM 686 C CA . GLU A 1 89 ? -9.788 6.518 -25.423 1.00 87.75 89 GLU A CA 1
ATOM 687 C C . GLU A 1 89 ? -10.266 5.195 -24.809 1.00 87.75 89 GLU A C 1
ATOM 689 O O . GLU A 1 89 ? -10.330 4.176 -25.498 1.00 87.75 89 GLU A O 1
ATOM 694 N N . LYS A 1 90 ? -10.688 5.221 -23.538 1.00 90.25 90 LYS A N 1
ATOM 695 C CA . LYS A 1 90 ? -11.283 4.065 -22.863 1.00 90.25 90 LYS A CA 1
ATOM 696 C C . LYS A 1 90 ? -12.584 3.623 -23.532 1.00 90.25 90 LYS A C 1
ATOM 698 O O . LYS A 1 90 ? -12.770 2.430 -23.750 1.00 90.25 90 LYS A O 1
ATOM 703 N N . GLU A 1 91 ? -13.471 4.558 -23.866 1.00 88.62 91 GLU A N 1
ATOM 704 C CA . GLU A 1 91 ? -14.738 4.252 -24.544 1.00 88.62 91 GLU A CA 1
ATOM 705 C C . GLU A 1 91 ? -14.513 3.665 -25.938 1.00 88.62 91 GLU A C 1
ATOM 707 O O . GLU A 1 91 ? -15.106 2.641 -26.287 1.00 88.62 91 GLU A O 1
ATOM 712 N N . LYS A 1 92 ? -13.599 4.261 -26.711 1.00 89.81 92 LYS A N 1
ATOM 713 C CA . LYS A 1 92 ? -13.176 3.735 -28.010 1.00 89.81 92 LYS A CA 1
ATOM 714 C C . LYS A 1 92 ? -12.668 2.303 -27.885 1.00 89.81 92 LYS A C 1
ATOM 716 O O . LYS A 1 92 ? -13.112 1.428 -28.628 1.00 89.81 92 LYS A O 1
ATOM 721 N N . LEU A 1 93 ? -11.764 2.056 -26.937 1.00 92.12 93 LEU A N 1
ATOM 722 C CA . LEU A 1 93 ? -11.189 0.732 -26.728 1.00 92.12 93 LEU A CA 1
ATOM 723 C C . LEU A 1 93 ? -12.261 -0.282 -26.322 1.00 92.12 93 LEU A C 1
ATOM 725 O O . LEU A 1 93 ? -12.323 -1.366 -26.894 1.00 92.12 93 LEU A O 1
ATOM 729 N N . GLN A 1 94 ? -13.156 0.089 -25.406 1.00 92.56 94 GLN A N 1
ATOM 730 C CA . GLN A 1 94 ? -14.273 -0.757 -24.996 1.00 92.56 94 GLN A CA 1
ATOM 731 C C . GLN A 1 94 ? -15.181 -1.112 -26.183 1.00 92.56 94 GLN A C 1
ATOM 733 O O . GLN A 1 94 ? -15.565 -2.274 -26.334 1.00 92.56 94 GLN A O 1
ATOM 738 N N . SER A 1 95 ? -15.488 -0.146 -27.056 1.00 89.62 95 SER A N 1
ATOM 739 C CA . SER A 1 95 ? -16.268 -0.397 -28.272 1.00 89.62 95 SER A CA 1
ATOM 740 C C . SER A 1 95 ? -15.568 -1.379 -29.208 1.00 89.62 95 SER A C 1
ATOM 742 O O . SER A 1 95 ? -16.219 -2.272 -29.743 1.00 89.62 95 SER A O 1
ATOM 744 N N . ILE A 1 96 ? -14.257 -1.232 -29.410 1.00 93.06 96 ILE A N 1
ATOM 745 C CA . ILE A 1 96 ? -13.482 -2.127 -30.276 1.00 93.06 96 ILE A CA 1
ATOM 746 C C . ILE A 1 96 ? -13.442 -3.537 -29.688 1.00 93.06 96 ILE A C 1
ATOM 748 O O . ILE A 1 96 ? -13.684 -4.496 -30.409 1.00 93.06 96 ILE A O 1
ATOM 752 N N . MET A 1 97 ? -13.193 -3.674 -28.385 1.00 91.62 97 MET A N 1
ATOM 753 C CA . MET A 1 97 ? -13.150 -4.982 -27.727 1.00 91.62 97 MET A CA 1
ATOM 754 C C . MET A 1 97 ? -14.502 -5.700 -27.758 1.00 91.62 97 MET A C 1
ATOM 756 O O . MET A 1 97 ? -14.541 -6.913 -27.914 1.00 91.62 97 MET A O 1
ATOM 760 N N . THR A 1 98 ? -15.604 -4.959 -27.619 1.00 90.50 98 THR A N 1
ATOM 761 C CA . THR A 1 98 ? -16.951 -5.551 -27.585 1.00 90.50 98 THR A CA 1
ATOM 762 C C . THR A 1 98 ? -17.471 -5.860 -28.990 1.00 90.50 98 THR A C 1
ATOM 764 O O . THR A 1 98 ? -17.983 -6.946 -29.237 1.00 90.50 98 THR A O 1
ATOM 767 N N . ASN A 1 99 ? -17.338 -4.910 -29.922 1.00 87.38 99 ASN A N 1
ATOM 768 C CA . ASN A 1 99 ? -18.023 -4.947 -31.219 1.00 87.38 99 ASN A CA 1
ATOM 769 C C . ASN A 1 99 ? -17.069 -5.189 -32.402 1.00 87.38 99 ASN A C 1
ATOM 771 O O . ASN A 1 99 ? -17.510 -5.187 -33.551 1.00 87.38 99 ASN A O 1
ATOM 775 N N . GLY A 1 100 ? -15.759 -5.294 -32.158 1.00 89.19 100 GLY A N 1
ATOM 776 C CA . GLY A 1 100 ? -14.719 -5.396 -33.190 1.00 89.19 100 GLY A CA 1
ATOM 777 C C . GLY A 1 100 ? -14.481 -4.109 -33.990 1.00 89.19 100 GLY A C 1
ATOM 778 O O . GLY A 1 100 ? -13.607 -4.069 -34.851 1.00 89.19 100 GLY A O 1
ATOM 779 N N . LYS A 1 101 ? -15.253 -3.045 -33.733 1.00 88.75 101 LYS A N 1
ATOM 780 C CA . LYS A 1 101 ? -15.182 -1.761 -34.441 1.00 88.75 101 LYS A CA 1
ATOM 781 C C . LYS A 1 101 ? -15.517 -0.594 -33.522 1.00 88.75 101 LYS A C 1
ATOM 783 O O . LYS A 1 101 ? -16.257 -0.733 -32.546 1.00 88.75 101 LYS A O 1
ATOM 788 N N . GLU A 1 102 ? -14.983 0.576 -33.855 1.00 83.31 102 GLU A N 1
ATOM 789 C CA . GLU A 1 102 ? -15.306 1.824 -33.170 1.00 83.31 102 GLU A CA 1
ATOM 790 C C . GLU A 1 102 ? -16.720 2.261 -33.566 1.00 83.31 102 GLU A C 1
ATOM 792 O O . GLU A 1 102 ? -16.951 2.897 -34.593 1.00 83.31 102 GLU A O 1
ATOM 797 N N . THR A 1 103 ? -17.697 1.877 -32.753 1.00 73.12 103 THR A N 1
ATOM 798 C CA . THR A 1 103 ? -19.035 2.448 -32.813 1.00 73.12 103 THR A CA 1
ATOM 799 C C . THR A 1 103 ? -19.006 3.720 -31.983 1.00 73.12 103 THR A C 1
ATOM 801 O O . THR A 1 103 ? -18.696 3.669 -30.794 1.00 73.12 103 THR A O 1
ATOM 804 N N . LYS A 1 104 ? -19.306 4.872 -32.599 1.00 66.06 104 LYS A N 1
ATOM 805 C CA . LYS A 1 104 ? -19.626 6.080 -31.835 1.00 66.06 104 LYS A CA 1
ATOM 806 C C . LYS A 1 104 ? -20.850 5.709 -31.015 1.00 66.06 104 LYS A C 1
ATOM 808 O O . LYS A 1 104 ? -21.940 5.621 -31.578 1.00 66.06 104 LYS A O 1
ATOM 813 N N . MET A 1 105 ? -20.668 5.385 -29.734 1.00 58.59 105 MET A N 1
ATOM 814 C CA . MET A 1 105 ? -21.808 5.230 -28.848 1.00 58.59 105 MET A CA 1
ATOM 815 C C . MET A 1 105 ? -22.506 6.580 -28.922 1.00 58.59 105 MET A C 1
ATOM 817 O O . MET A 1 105 ? -21.963 7.582 -28.459 1.00 58.59 105 MET A O 1
ATOM 821 N N . HIS A 1 106 ? -23.655 6.638 -29.602 1.00 53.34 106 HIS A N 1
ATOM 822 C CA . HIS A 1 106 ? -24.545 7.767 -29.432 1.00 53.34 106 HIS A CA 1
ATOM 823 C C . HIS A 1 106 ? -24.659 7.945 -27.926 1.00 53.34 106 HIS A C 1
ATOM 825 O O . HIS A 1 106 ? -24.793 6.959 -27.194 1.00 53.34 106 HIS A O 1
ATOM 831 N N . ASN A 1 107 ? -24.541 9.189 -27.481 1.00 52.53 107 ASN A N 1
ATOM 832 C CA . ASN A 1 107 ? -24.840 9.610 -26.126 1.00 52.53 107 ASN A CA 1
ATOM 833 C C . ASN A 1 107 ? -26.350 9.390 -25.897 1.00 52.53 107 ASN A C 1
ATOM 835 O O . ASN A 1 107 ? -27.100 10.318 -25.635 1.00 52.53 107 ASN A O 1
ATOM 839 N N . THR A 1 108 ? -26.847 8.157 -26.054 1.00 50.66 108 THR A N 1
ATOM 840 C CA . THR A 1 108 ? -27.978 7.694 -25.280 1.00 50.66 108 THR A CA 1
ATOM 841 C C . THR A 1 108 ? -27.510 7.952 -23.877 1.00 50.66 108 THR A C 1
ATOM 843 O O . THR A 1 108 ? -26.489 7.387 -23.473 1.00 50.66 108 THR A O 1
ATOM 846 N N . GLU A 1 109 ? -28.167 8.889 -23.215 1.00 53.16 109 GLU A N 1
ATOM 847 C CA . GLU A 1 109 ? -28.043 9.147 -21.801 1.00 53.16 109 GLU A CA 1
ATOM 848 C C . GLU A 1 109 ? -28.222 7.805 -21.103 1.00 53.16 109 GLU A C 1
ATOM 850 O O . GLU A 1 109 ? -29.311 7.399 -20.703 1.00 53.16 109 GLU A O 1
ATOM 855 N N . LYS A 1 110 ? -27.131 7.047 -21.004 1.00 53.31 110 LYS A N 1
ATOM 856 C CA . LYS A 1 110 ? -27.028 5.939 -20.098 1.00 53.31 110 LYS A CA 1
ATOM 857 C C . LYS A 1 110 ? -27.056 6.683 -18.790 1.00 53.31 110 LYS A C 1
ATOM 859 O O . LYS A 1 110 ? -26.015 7.153 -18.328 1.00 53.31 110 LYS A O 1
ATOM 864 N N . LYS A 1 111 ? -28.267 6.852 -18.238 1.00 54.34 111 LYS A N 1
ATOM 865 C CA . LYS A 1 111 ? -28.472 6.942 -16.802 1.00 54.34 111 LYS A CA 1
ATOM 866 C C . LYS A 1 111 ? -27.479 5.937 -16.281 1.00 54.34 111 LYS A C 1
ATOM 868 O O . LYS A 1 111 ? -27.641 4.737 -16.506 1.00 54.34 111 LYS A O 1
ATOM 873 N N . LYS A 1 112 ? -26.373 6.443 -15.737 1.00 55.78 112 LYS A N 1
ATOM 874 C CA . LYS A 1 112 ? -25.471 5.629 -14.961 1.00 55.78 112 LYS A CA 1
ATOM 875 C C . LYS A 1 112 ? -26.412 5.150 -13.875 1.00 55.78 112 LYS A C 1
ATOM 877 O O . LYS A 1 112 ? -26.689 5.887 -12.935 1.00 55.78 112 LYS A O 1
ATOM 882 N N . GLN A 1 113 ? -26.979 3.957 -14.051 1.00 53.50 113 GLN A N 1
ATOM 883 C CA . GLN A 1 113 ? -27.190 3.089 -12.924 1.00 53.50 113 GLN A CA 1
ATOM 884 C C . GLN A 1 113 ? -25.789 3.053 -12.351 1.00 53.50 113 GLN A C 1
ATOM 886 O O . GLN A 1 113 ? -24.876 2.476 -12.943 1.00 53.50 113 GLN A O 1
ATOM 891 N N . LEU A 1 114 ? -25.581 3.933 -11.371 1.00 54.34 114 LEU A N 1
ATOM 892 C CA . LEU A 1 114 ? -24.433 3.943 -10.508 1.00 54.34 114 LEU A CA 1
ATOM 893 C C . LEU A 1 114 ? -24.450 2.514 -10.011 1.00 54.34 114 LEU A C 1
ATOM 895 O O . LEU A 1 114 ? -25.266 2.196 -9.154 1.00 54.34 114 LEU A O 1
ATOM 899 N N . ALA A 1 115 ? -23.698 1.642 -10.695 1.00 51.72 115 ALA A N 1
ATOM 900 C CA . ALA A 1 115 ? -23.460 0.286 -10.261 1.00 51.72 115 ALA A CA 1
ATOM 901 C C . ALA A 1 115 ? -23.079 0.481 -8.819 1.00 51.72 115 ALA A C 1
ATOM 903 O O . ALA A 1 115 ? -22.102 1.202 -8.593 1.00 51.72 115 ALA A O 1
ATOM 904 N N . ASP A 1 116 ? -23.979 0.022 -7.950 1.00 50.12 116 ASP A N 1
ATOM 905 C CA . ASP A 1 116 ? -24.080 0.361 -6.547 1.00 50.12 116 ASP A CA 1
ATOM 906 C C . ASP A 1 116 ? -22.658 0.482 -6.025 1.00 50.12 116 ASP A C 1
ATOM 908 O O . ASP A 1 116 ? -21.961 -0.515 -5.812 1.00 50.12 116 ASP A O 1
ATOM 912 N N . ARG A 1 117 ? -22.138 1.719 -6.010 1.00 54.19 117 ARG A N 1
ATOM 913 C CA . ARG A 1 117 ? -20.853 1.985 -5.391 1.00 54.19 117 ARG A CA 1
ATOM 914 C C . ARG A 1 117 ? -21.270 1.759 -3.974 1.00 54.19 117 ARG A C 1
ATOM 916 O O . ARG A 1 117 ? -21.865 2.691 -3.438 1.00 54.19 117 ARG A O 1
ATOM 923 N N . LYS A 1 118 ? -21.080 0.527 -3.469 1.00 57.62 118 LYS A N 1
ATOM 924 C CA . LYS A 1 118 ? -21.323 0.167 -2.078 1.00 57.62 118 LYS A CA 1
ATOM 925 C C . LYS A 1 118 ? -20.860 1.391 -1.330 1.00 57.62 118 LYS A C 1
ATOM 927 O O . LYS A 1 118 ? -19.666 1.713 -1.398 1.00 57.62 118 LYS A O 1
ATOM 932 N N . LYS A 1 119 ? -21.816 2.182 -0.822 1.00 58.72 119 LYS A N 1
ATOM 933 C CA . LYS A 1 119 ? -21.458 3.381 -0.073 1.00 58.72 119 LYS A CA 1
ATOM 934 C C . LYS A 1 119 ? -20.445 2.868 0.941 1.00 58.72 119 LYS A C 1
ATOM 936 O O . LYS A 1 119 ? -20.686 1.759 1.433 1.00 58.72 119 LYS A O 1
ATOM 941 N N . PRO A 1 120 ? -19.301 3.551 1.150 1.00 62.78 120 PRO A N 1
ATOM 942 C CA . PRO A 1 120 ? -18.372 3.148 2.196 1.00 62.78 120 PRO A CA 1
ATOM 943 C C . PRO A 1 120 ? -19.240 2.818 3.395 1.00 62.78 120 PRO A C 1
ATOM 945 O O . PRO A 1 120 ? -20.039 3.672 3.781 1.00 62.78 120 PRO A O 1
ATOM 948 N N . GLN A 1 121 ? -19.255 1.544 3.793 1.00 62.88 121 GLN A N 1
ATOM 949 C CA . GLN A 1 121 ? -20.188 1.083 4.805 1.00 62.88 121 GLN A CA 1
ATOM 950 C C . GLN A 1 121 ? -19.883 1.975 5.999 1.00 62.88 121 GLN A C 1
ATOM 952 O O . GLN A 1 121 ? -18.731 2.031 6.430 1.00 62.88 121 GLN A O 1
ATOM 957 N N . GLU A 1 122 ? -20.839 2.826 6.371 1.00 72.19 122 GLU A N 1
ATOM 958 C CA . GLU A 1 122 ? -20.617 3.816 7.414 1.00 72.19 122 GLU A CA 1
ATOM 959 C C . GLU A 1 122 ? -20.492 3.016 8.700 1.00 72.19 122 GLU A C 1
ATOM 961 O O . GLU A 1 122 ? -21.489 2.610 9.290 1.00 72.19 122 GLU A O 1
ATOM 966 N N . HIS A 1 123 ? -19.251 2.683 9.048 1.00 79.00 123 HIS A N 1
ATOM 967 C CA . HIS A 1 123 ? -18.959 1.942 10.254 1.00 79.00 123 HIS A CA 1
ATOM 968 C C . HIS A 1 123 ? -19.419 2.776 11.435 1.00 79.00 123 HIS A C 1
ATOM 970 O O . HIS A 1 123 ? -19.082 3.962 11.550 1.00 79.00 123 HIS A O 1
ATOM 976 N N . THR A 1 124 ? -20.180 2.144 12.321 1.00 87.19 124 THR A N 1
ATOM 977 C CA . THR A 1 124 ? -20.484 2.750 13.614 1.00 87.19 124 THR A CA 1
ATOM 978 C C . THR A 1 124 ? -19.165 2.998 14.348 1.00 87.19 124 THR A C 1
ATOM 980 O O . THR A 1 124 ? -18.177 2.292 14.142 1.00 87.19 124 THR A O 1
ATOM 983 N N . ILE A 1 125 ? -19.111 4.006 15.217 1.00 85.56 125 ILE A N 1
ATOM 984 C CA . ILE A 1 125 ? -17.866 4.339 15.923 1.00 85.56 125 ILE A CA 1
ATOM 985 C C . ILE A 1 125 ? -17.367 3.153 16.767 1.00 85.56 125 ILE A C 1
ATOM 987 O O . ILE A 1 125 ? -16.164 2.935 16.867 1.00 85.56 125 ILE A O 1
ATOM 991 N N . GLU A 1 126 ? -18.285 2.354 17.312 1.00 85.56 126 GLU A N 1
ATOM 992 C CA . GLU A 1 126 ? -17.969 1.110 18.023 1.00 85.56 126 GLU A CA 1
ATOM 993 C C . GLU A 1 126 ? -17.309 0.070 17.114 1.00 85.56 126 GLU A C 1
ATOM 995 O O . GLU A 1 126 ? -16.264 -0.464 17.470 1.00 85.56 126 GLU A O 1
ATOM 1000 N N . GLU A 1 127 ? -17.830 -0.132 15.901 1.00 89.19 127 GLU A N 1
ATOM 1001 C CA . GLU A 1 127 ? -17.204 -1.021 14.914 1.00 89.19 127 GLU A CA 1
ATOM 1002 C C . GLU A 1 127 ? -15.796 -0.542 14.558 1.00 89.19 127 GLU A C 1
ATOM 1004 O O . GLU A 1 127 ? -14.882 -1.346 14.417 1.00 89.19 127 GLU A O 1
ATOM 1009 N N . LEU A 1 128 ? -15.591 0.773 14.444 1.00 89.38 128 LEU A N 1
ATOM 1010 C CA . LEU A 1 128 ? -14.276 1.330 14.138 1.00 89.38 128 LEU A CA 1
ATOM 1011 C C . LEU A 1 128 ? -13.274 1.103 15.283 1.00 89.38 128 LEU A C 1
ATOM 1013 O O . LEU A 1 128 ? -12.095 0.851 15.025 1.00 89.38 128 LEU A O 1
ATOM 1017 N N . ILE A 1 129 ? -13.736 1.177 16.534 1.00 89.44 129 ILE A N 1
ATOM 1018 C CA . ILE A 1 129 ? -12.946 0.845 17.728 1.00 89.44 129 ILE A CA 1
ATOM 1019 C C . ILE A 1 129 ? -12.558 -0.636 17.696 1.00 89.44 129 ILE A C 1
ATOM 1021 O O . ILE A 1 129 ? -11.369 -0.941 17.776 1.00 89.44 129 ILE A O 1
ATOM 1025 N N . ASP A 1 130 ? -13.529 -1.534 17.517 1.00 90.38 130 ASP A N 1
ATOM 1026 C CA . ASP A 1 130 ? -13.298 -2.983 17.517 1.00 90.38 130 ASP A CA 1
ATOM 1027 C C . ASP A 1 130 ? -12.378 -3.412 16.364 1.00 90.38 130 ASP A C 1
ATOM 1029 O O . ASP A 1 130 ? -11.428 -4.166 16.574 1.00 90.38 130 ASP A O 1
ATOM 1033 N N . LEU A 1 131 ? -12.583 -2.858 15.163 1.00 92.00 131 LEU A N 1
ATOM 1034 C CA . LEU A 1 131 ? -11.702 -3.082 14.015 1.00 92.00 131 LEU A CA 1
ATOM 1035 C C . LEU A 1 131 ? -10.272 -2.632 14.309 1.00 92.00 131 LEU A C 1
ATOM 1037 O O . LEU A 1 131 ? -9.336 -3.352 13.985 1.00 92.00 131 LEU A O 1
ATOM 1041 N N . THR A 1 132 ? -10.093 -1.468 14.942 1.00 92.19 132 THR A N 1
ATOM 1042 C CA . THR A 1 132 ? -8.755 -0.950 15.266 1.00 92.19 132 THR A CA 1
ATOM 1043 C C . THR A 1 132 ? -8.058 -1.802 16.334 1.00 92.19 132 THR A C 1
ATOM 1045 O O . THR A 1 132 ? -6.841 -1.975 16.267 1.00 92.19 132 THR A O 1
ATOM 1048 N N . ILE A 1 133 ? -8.802 -2.346 17.304 1.00 91.69 133 ILE A N 1
ATOM 1049 C CA . ILE A 1 133 ? -8.269 -3.270 18.318 1.00 91.69 133 ILE A CA 1
ATOM 1050 C C . ILE A 1 133 ? -7.851 -4.591 17.664 1.00 91.69 133 ILE A C 1
ATOM 1052 O O . ILE A 1 133 ? -6.709 -5.009 17.842 1.00 91.69 133 ILE A O 1
ATOM 1056 N N . SER A 1 134 ? -8.718 -5.188 16.842 1.00 94.81 134 SER A N 1
ATOM 1057 C CA . SER A 1 134 ? -8.402 -6.407 16.082 1.00 94.81 134 SER A CA 1
ATOM 1058 C C . SER A 1 134 ? -7.169 -6.211 15.196 1.00 94.81 134 SER A C 1
ATOM 1060 O O . SER A 1 134 ? -6.274 -7.049 15.157 1.00 94.81 134 SER A O 1
ATOM 1062 N N . ASP A 1 135 ? -7.066 -5.051 14.554 1.00 95.06 135 ASP A N 1
ATOM 1063 C CA . ASP A 1 135 ? -5.905 -4.660 13.768 1.00 95.06 135 ASP A CA 1
ATOM 1064 C C . ASP A 1 135 ? -4.611 -4.629 14.608 1.00 95.06 135 ASP A C 1
ATOM 1066 O O . ASP A 1 135 ? -3.531 -4.971 14.116 1.00 95.06 135 ASP A O 1
ATOM 1070 N N . ILE A 1 136 ? -4.674 -4.172 15.859 1.00 94.44 136 ILE A N 1
ATOM 1071 C CA . ILE A 1 136 ? -3.518 -4.191 16.762 1.00 94.44 136 ILE A CA 1
ATOM 1072 C C . ILE A 1 136 ? -3.139 -5.641 17.069 1.00 94.44 136 ILE A C 1
ATOM 1074 O O . ILE A 1 136 ? -1.985 -6.001 16.842 1.00 94.44 136 ILE A O 1
ATOM 1078 N N . GLU A 1 137 ? -4.097 -6.466 17.495 1.00 94.94 137 GLU A N 1
ATOM 1079 C CA . GLU A 1 137 ? -3.897 -7.885 17.830 1.00 94.94 137 GLU A CA 1
ATOM 1080 C C . GLU A 1 137 ? -3.277 -8.678 16.670 1.00 94.94 137 GLU A C 1
ATOM 1082 O O . GLU A 1 137 ? -2.302 -9.407 16.867 1.00 94.94 137 GLU A O 1
ATOM 1087 N N . ASP A 1 138 ? -3.742 -8.457 15.439 1.00 96.88 138 ASP A N 1
ATOM 1088 C CA . ASP A 1 138 ? -3.188 -9.074 14.230 1.00 96.88 138 ASP A CA 1
ATOM 1089 C C . ASP A 1 138 ? -1.706 -8.734 14.022 1.00 96.88 138 ASP A C 1
ATOM 1091 O O . ASP A 1 138 ? -0.915 -9.563 13.565 1.00 96.88 138 ASP A O 1
ATOM 1095 N N . ARG A 1 139 ? -1.299 -7.492 14.319 1.00 95.38 139 ARG A N 1
ATOM 1096 C CA . ARG A 1 139 ? 0.117 -7.095 14.238 1.00 95.38 139 ARG A CA 1
ATOM 1097 C C . ARG A 1 139 ? 0.941 -7.694 15.372 1.00 95.38 139 ARG A C 1
ATOM 1099 O O . ARG A 1 139 ? 2.122 -7.968 15.164 1.00 95.38 139 ARG A O 1
ATOM 1106 N N . GLU A 1 140 ? 0.351 -7.916 16.543 1.00 93.44 140 GLU A N 1
ATOM 1107 C CA . GLU A 1 140 ? 1.025 -8.628 17.631 1.00 93.44 140 GLU A CA 1
ATOM 1108 C C . GLU A 1 140 ? 1.270 -10.094 17.273 1.00 93.44 140 GLU A C 1
ATOM 1110 O O . GLU A 1 140 ? 2.385 -10.582 17.449 1.00 93.44 140 GLU A O 1
ATOM 1115 N N . GLN A 1 141 ? 0.265 -10.773 16.714 1.00 95.62 141 GLN A N 1
ATOM 1116 C CA . GLN A 1 141 ? 0.415 -12.148 16.231 1.00 95.62 141 GLN A CA 1
ATOM 1117 C C . GLN A 1 141 ? 1.476 -12.235 15.139 1.00 95.62 141 GLN A C 1
ATOM 1119 O O . GLN A 1 141 ? 2.378 -13.064 15.210 1.00 95.62 141 GLN A O 1
ATOM 1124 N N . PHE A 1 142 ? 1.464 -11.292 14.196 1.00 95.19 142 PHE A N 1
ATOM 1125 C CA . PHE A 1 142 ? 2.505 -11.215 13.178 1.00 95.19 142 PHE A CA 1
ATOM 1126 C C . PHE A 1 142 ? 3.916 -11.079 13.776 1.00 95.19 142 PHE A C 1
ATOM 1128 O O . PHE A 1 142 ? 4.858 -11.692 13.274 1.00 95.19 142 PHE A O 1
ATOM 1135 N N . LEU A 1 143 ? 4.092 -10.290 14.845 1.00 93.50 143 LEU A N 1
ATOM 1136 C CA . LEU A 1 143 ? 5.384 -10.184 15.531 1.00 93.50 143 LEU A CA 1
ATOM 1137 C C . LEU A 1 143 ? 5.831 -11.525 16.123 1.00 93.50 143 LEU A C 1
ATOM 1139 O O . LEU A 1 143 ? 6.998 -11.882 15.960 1.00 93.50 143 LEU A O 1
ATOM 1143 N N . LEU A 1 144 ? 4.918 -12.259 16.766 1.00 93.50 144 LEU A N 1
ATOM 1144 C CA . LEU A 1 144 ? 5.200 -13.581 17.330 1.00 93.50 144 LEU A CA 1
ATOM 1145 C C . LEU A 1 144 ? 5.591 -14.581 16.236 1.00 93.50 144 LEU A C 1
ATOM 1147 O O . LEU A 1 144 ? 6.604 -15.267 16.366 1.00 93.50 144 LEU A O 1
ATOM 1151 N N . ASP A 1 145 ? 4.854 -14.607 15.127 1.00 95.06 145 ASP A N 1
ATOM 1152 C CA . ASP A 1 145 ? 5.149 -15.474 13.984 1.00 95.06 145 ASP A CA 1
ATOM 1153 C C . ASP A 1 145 ? 6.522 -15.155 13.377 1.00 95.06 145 ASP A C 1
ATOM 1155 O O . ASP A 1 145 ? 7.308 -16.050 13.053 1.00 95.06 145 ASP A O 1
ATOM 1159 N N . MET A 1 146 ? 6.855 -13.867 13.240 1.00 92.31 146 MET A N 1
ATOM 1160 C CA . MET A 1 146 ? 8.161 -13.456 12.724 1.00 92.31 146 MET A CA 1
ATOM 1161 C C . MET A 1 146 ? 9.299 -13.810 13.682 1.00 92.31 146 MET A C 1
ATOM 1163 O O . MET A 1 146 ? 10.385 -14.156 13.216 1.00 92.31 146 MET A O 1
ATOM 1167 N N . GLU A 1 147 ? 9.078 -13.756 14.994 1.00 91.31 147 GLU A N 1
ATOM 1168 C CA . GLU A 1 147 ? 10.061 -14.187 15.990 1.00 91.31 147 GLU A CA 1
ATOM 1169 C C . GLU A 1 147 ? 10.299 -15.701 15.930 1.00 91.31 147 GLU A C 1
ATOM 1171 O O . GLU A 1 147 ? 11.454 -16.129 15.885 1.00 91.31 147 GLU A O 1
ATOM 1176 N N . GLN A 1 148 ? 9.238 -16.505 15.807 1.00 93.62 148 GLN A N 1
ATOM 1177 C CA . GLN A 1 148 ? 9.338 -17.961 15.628 1.00 93.62 148 GLN A CA 1
ATOM 1178 C C . GLN A 1 148 ? 10.098 -18.347 14.352 1.00 93.62 148 GLN A C 1
ATOM 1180 O O . GLN A 1 148 ? 10.854 -19.317 14.339 1.00 93.62 148 GLN A O 1
ATOM 1185 N N . LEU A 1 149 ? 9.953 -17.558 13.284 1.00 93.88 149 LEU A N 1
ATOM 1186 C CA . LEU A 1 149 ? 10.706 -17.722 12.036 1.00 93.88 149 LEU A CA 1
ATOM 1187 C C . LEU A 1 149 ? 12.149 -17.180 12.107 1.00 93.88 149 LEU A C 1
ATOM 1189 O O . LEU A 1 149 ? 12.857 -17.203 11.098 1.00 93.88 149 LEU A O 1
ATOM 1193 N N . GLY A 1 150 ? 12.587 -16.648 13.253 1.00 91.12 150 GLY A N 1
ATOM 1194 C CA . GLY A 1 150 ? 13.912 -16.048 13.437 1.00 91.12 150 GLY A CA 1
ATOM 1195 C C . GLY A 1 150 ? 14.087 -14.679 12.764 1.00 91.12 150 GLY A C 1
ATOM 1196 O O . GLY A 1 150 ? 15.206 -14.179 12.649 1.00 91.12 150 GLY A O 1
ATOM 1197 N N . LYS A 1 151 ? 12.998 -14.040 12.319 1.00 88.75 151 LYS A N 1
ATOM 1198 C CA . LYS A 1 151 ? 12.971 -12.734 11.631 1.00 88.75 151 LYS A CA 1
ATOM 1199 C C . LYS A 1 151 ? 12.697 -11.558 12.579 1.00 88.75 151 LYS A C 1
ATOM 1201 O O . LYS A 1 151 ? 12.051 -10.580 12.202 1.00 88.75 151 LYS A O 1
ATOM 1206 N N . GLY A 1 152 ? 13.245 -11.599 13.793 1.00 82.00 152 GLY A N 1
ATOM 1207 C CA . GLY A 1 152 ? 13.070 -10.541 14.800 1.00 82.00 152 GLY A CA 1
ATOM 1208 C C . GLY A 1 152 ? 13.618 -9.160 14.398 1.00 82.00 152 GLY A C 1
ATOM 1209 O O . GLY A 1 152 ? 13.248 -8.149 14.996 1.00 82.00 152 GLY A O 1
ATOM 1210 N N . SER A 1 153 ? 14.453 -9.076 13.353 1.00 85.00 153 SER A N 1
ATOM 1211 C CA . SER A 1 153 ? 14.987 -7.808 12.829 1.00 85.00 153 SER A CA 1
ATOM 1212 C C . SER A 1 153 ? 13.912 -6.875 12.252 1.00 85.00 153 SER A C 1
ATOM 1214 O O . SER A 1 153 ? 14.120 -5.664 12.210 1.00 85.00 153 SER A O 1
ATOM 1216 N N . ILE A 1 154 ? 12.752 -7.409 11.853 1.00 84.94 154 ILE A N 1
ATOM 1217 C CA . ILE A 1 154 ? 11.635 -6.647 11.261 1.00 84.94 154 ILE A CA 1
ATOM 1218 C C . ILE A 1 154 ? 10.673 -6.120 12.352 1.00 84.94 154 ILE A C 1
ATOM 1220 O O . ILE A 1 154 ? 9.689 -5.445 12.059 1.00 84.94 154 ILE A O 1
ATOM 1224 N N . SER A 1 155 ? 10.968 -6.354 13.636 1.00 87.19 155 SER A N 1
ATOM 1225 C CA . SER A 1 155 ? 10.116 -5.923 14.755 1.00 87.19 155 SER A CA 1
ATOM 1226 C C . SER A 1 155 ? 9.913 -4.404 14.831 1.00 87.19 155 SER A C 1
ATOM 1228 O O . SER A 1 155 ? 8.819 -3.944 15.148 1.00 87.19 155 SER A O 1
ATOM 1230 N N . GLY A 1 156 ? 10.931 -3.607 14.489 1.00 88.50 156 GLY A N 1
ATOM 1231 C CA . GLY A 1 156 ? 10.884 -2.141 14.570 1.00 88.50 156 GLY A CA 1
ATOM 1232 C C . GLY A 1 156 ? 9.739 -1.500 13.766 1.00 88.50 156 GLY A C 1
ATOM 1233 O O . GLY A 1 156 ? 8.917 -0.797 14.364 1.00 88.50 156 GLY A O 1
ATOM 1234 N N . PRO A 1 157 ? 9.653 -1.731 12.439 1.00 91.69 157 PRO A N 1
ATOM 1235 C CA . PRO A 1 157 ? 8.552 -1.241 11.607 1.00 91.69 157 PRO A CA 1
ATOM 1236 C C . PRO A 1 157 ? 7.162 -1.649 12.111 1.00 91.69 157 PRO A C 1
ATOM 1238 O O . PRO A 1 157 ? 6.278 -0.803 12.207 1.00 91.69 157 PRO A O 1
ATOM 1241 N N . ILE A 1 158 ? 6.977 -2.906 12.516 1.00 92.38 158 ILE A N 1
ATOM 1242 C CA . ILE A 1 158 ? 5.669 -3.396 12.976 1.00 92.38 158 ILE A CA 1
ATOM 1243 C C . ILE A 1 158 ? 5.276 -2.773 14.321 1.00 92.38 158 ILE A C 1
ATOM 1245 O O . ILE A 1 158 ? 4.132 -2.367 14.513 1.00 92.38 158 ILE A O 1
ATOM 1249 N N . ILE A 1 159 ? 6.229 -2.591 15.239 1.00 90.69 159 ILE A N 1
ATOM 1250 C CA . ILE A 1 159 ? 5.989 -1.852 16.487 1.00 90.69 159 ILE A CA 1
ATOM 1251 C C . ILE A 1 159 ? 5.569 -0.402 16.189 1.00 90.69 159 ILE A C 1
ATOM 1253 O O . ILE A 1 159 ? 4.743 0.165 16.909 1.00 90.69 159 ILE A O 1
ATOM 1257 N N . HIS A 1 160 ? 6.108 0.220 15.135 1.00 91.75 160 HIS A N 1
ATOM 1258 C CA . HIS A 1 160 ? 5.673 1.550 14.710 1.00 91.75 160 HIS A CA 1
ATOM 1259 C C . HIS A 1 160 ? 4.223 1.550 14.201 1.00 91.75 160 HIS A C 1
ATOM 1261 O O . HIS A 1 160 ? 3.463 2.443 14.578 1.00 91.75 160 HIS A O 1
ATOM 1267 N N . GLU A 1 161 ? 3.819 0.544 13.418 1.00 94.00 161 GLU A N 1
ATOM 1268 C CA . GLU A 1 161 ? 2.425 0.369 12.980 1.00 94.00 161 GLU A CA 1
ATOM 1269 C C . GLU A 1 161 ? 1.470 0.214 14.169 1.00 94.00 161 GLU A C 1
ATOM 1271 O O . GLU A 1 161 ? 0.452 0.905 14.231 1.00 94.00 161 GLU A O 1
ATOM 1276 N N . ILE A 1 162 ? 1.832 -0.615 15.154 1.00 93.69 162 ILE A N 1
ATOM 1277 C CA . ILE A 1 162 ? 1.049 -0.800 16.384 1.00 93.69 162 ILE A CA 1
ATOM 1278 C C . ILE A 1 162 ? 0.881 0.537 17.116 1.00 93.69 162 ILE A C 1
ATOM 1280 O O . ILE A 1 162 ? -0.236 0.942 17.432 1.00 93.69 162 ILE A O 1
ATOM 1284 N N . ARG A 1 163 ? 1.970 1.291 17.317 1.00 91.50 163 ARG A N 1
ATOM 1285 C CA . ARG A 1 163 ? 1.907 2.623 17.950 1.00 91.50 163 ARG A CA 1
ATOM 1286 C C . ARG A 1 163 ? 1.040 3.605 17.169 1.00 91.50 163 ARG A C 1
ATOM 1288 O O . ARG A 1 163 ? 0.364 4.434 17.773 1.00 91.50 163 ARG A O 1
ATOM 1295 N N . HIS A 1 164 ? 1.080 3.553 15.840 1.00 93.50 164 HIS A N 1
ATOM 1296 C CA . HIS A 1 164 ? 0.236 4.395 15.003 1.00 93.50 164 HIS A CA 1
ATOM 1297 C C . HIS A 1 164 ? -1.249 4.053 15.191 1.00 93.50 164 HIS A C 1
ATOM 1299 O O . HIS A 1 164 ? -2.054 4.956 15.407 1.00 93.50 164 HIS A O 1
ATOM 1305 N N . ARG A 1 165 ? -1.598 2.762 15.199 1.00 93.81 165 ARG A N 1
ATOM 1306 C CA . ARG A 1 165 ? -2.969 2.275 15.425 1.00 93.81 165 ARG A CA 1
ATOM 1307 C C . ARG A 1 165 ? -3.494 2.638 16.817 1.00 93.81 165 ARG A C 1
ATOM 1309 O O . ARG A 1 165 ? -4.623 3.108 16.919 1.00 93.81 165 ARG A O 1
ATOM 1316 N N . ILE A 1 166 ? -2.655 2.558 17.854 1.00 92.50 166 ILE A N 1
ATOM 1317 C CA . ILE A 1 166 ? -2.995 3.034 19.209 1.00 92.50 166 ILE A CA 1
ATOM 1318 C C . ILE A 1 166 ? -3.360 4.526 19.194 1.00 92.50 166 ILE A C 1
ATOM 1320 O O . ILE A 1 166 ? -4.393 4.904 19.734 1.00 92.50 166 ILE A O 1
ATOM 1324 N N . LYS A 1 167 ? -2.581 5.381 18.516 1.00 91.69 167 LYS A N 1
ATOM 1325 C CA . LYS A 1 167 ? -2.905 6.818 18.400 1.00 91.69 167 LYS A CA 1
ATOM 1326 C C . LYS A 1 167 ? -4.214 7.072 17.651 1.00 91.69 167 LYS A C 1
ATOM 1328 O O . LYS A 1 167 ? -4.957 7.991 17.992 1.00 91.69 167 LYS A O 1
ATOM 1333 N N . THR A 1 168 ? -4.498 6.280 16.619 1.00 91.31 168 THR A N 1
ATOM 1334 C CA . THR A 1 168 ? -5.779 6.344 15.905 1.00 91.31 168 THR A CA 1
ATOM 1335 C C . THR A 1 168 ? -6.932 5.992 16.839 1.00 91.31 168 THR A C 1
ATOM 1337 O O . THR A 1 168 ? -7.907 6.739 16.911 1.00 91.31 168 THR A O 1
ATOM 1340 N N . LEU A 1 169 ? -6.783 4.916 17.613 1.00 90.44 169 LEU A N 1
ATOM 1341 C CA . LEU A 1 169 ? -7.755 4.476 18.607 1.00 90.44 169 LEU A CA 1
ATOM 1342 C C . LEU A 1 169 ? -7.984 5.542 19.698 1.00 90.44 169 LEU A C 1
ATOM 1344 O O . LEU A 1 169 ? -9.131 5.865 20.006 1.00 90.44 169 LEU A O 1
ATOM 1348 N N . GLU A 1 170 ? -6.915 6.171 20.202 1.00 89.44 170 GLU A N 1
ATOM 1349 C CA . GLU A 1 170 ? -6.982 7.323 21.119 1.00 89.44 170 GLU A CA 1
ATOM 1350 C C . GLU A 1 170 ? -7.790 8.477 20.518 1.00 89.44 170 GLU A C 1
ATOM 1352 O O . GLU A 1 170 ? -8.661 9.048 21.176 1.00 89.44 170 GLU A O 1
ATOM 1357 N N . SER A 1 171 ? -7.542 8.813 19.249 1.00 90.31 171 SER A N 1
ATOM 1358 C CA . SER A 1 171 ? -8.268 9.885 18.569 1.00 90.31 171 SER A CA 1
ATOM 1359 C C . SER A 1 171 ? -9.760 9.584 18.437 1.00 90.31 171 SER A C 1
ATOM 1361 O O . SER A 1 171 ? -10.566 10.504 18.591 1.00 90.31 171 SER A O 1
ATOM 1363 N N . ILE A 1 172 ? -10.129 8.331 18.163 1.00 87.69 172 ILE A N 1
ATOM 1364 C CA . ILE A 1 172 ? -11.529 7.908 18.065 1.00 87.69 172 ILE A CA 1
ATOM 1365 C C . ILE A 1 172 ? -12.197 8.028 19.437 1.00 87.69 172 ILE A C 1
ATOM 1367 O O . ILE A 1 172 ? -13.201 8.726 19.564 1.00 87.69 172 ILE A O 1
ATOM 1371 N N . ILE A 1 173 ? -11.601 7.449 20.482 1.00 85.94 173 ILE A N 1
ATOM 1372 C CA . ILE A 1 173 ? -12.196 7.419 21.826 1.00 85.94 173 ILE A CA 1
ATOM 1373 C C . ILE A 1 173 ? -12.349 8.823 22.416 1.00 85.94 173 ILE A C 1
ATOM 1375 O O . ILE A 1 173 ? -13.419 9.140 22.947 1.00 85.94 173 ILE A O 1
ATOM 1379 N N . ASN A 1 174 ? -11.353 9.696 22.225 1.00 85.94 174 ASN A N 1
ATOM 1380 C CA . ASN A 1 174 ? -11.416 11.098 22.645 1.00 85.94 174 ASN A CA 1
ATOM 1381 C C . ASN A 1 174 ? -12.579 11.864 21.996 1.00 85.94 174 ASN A C 1
ATOM 1383 O O . ASN A 1 174 ? -13.139 12.762 22.620 1.00 85.94 174 ASN A O 1
ATOM 1387 N N . ARG A 1 175 ? -12.972 11.512 20.764 1.00 85.06 175 ARG A N 1
ATOM 1388 C CA . ARG A 1 175 ? -14.121 12.131 20.077 1.00 85.06 175 ARG A CA 1
ATOM 1389 C C . ARG A 1 175 ? -15.464 11.628 20.602 1.00 85.06 175 ARG A C 1
ATOM 1391 O O . ARG A 1 175 ? -16.434 12.373 20.569 1.00 85.06 175 ARG A O 1
ATOM 1398 N N . THR A 1 176 ? -15.526 10.388 21.082 1.00 74.50 176 THR A N 1
ATOM 1399 C CA . THR A 1 176 ? -16.779 9.739 21.511 1.00 74.50 176 THR A CA 1
ATOM 1400 C C . THR A 1 176 ? -17.105 9.830 22.995 1.00 74.50 176 THR A C 1
ATOM 1402 O O . THR A 1 176 ? -18.194 9.423 23.386 1.00 74.50 176 THR A O 1
ATOM 1405 N N . THR A 1 177 ? -16.212 10.341 23.851 1.00 66.50 177 THR A N 1
ATOM 1406 C CA . THR A 1 177 ? -16.413 10.404 25.321 1.00 66.50 177 THR A CA 1
ATOM 1407 C C . THR A 1 177 ? -16.762 9.052 25.977 1.00 66.50 177 THR A C 1
ATOM 1409 O O . THR A 1 177 ? -17.324 9.003 27.071 1.00 66.50 177 THR A O 1
ATOM 1412 N N . SER A 1 178 ? -16.425 7.933 25.326 1.00 66.06 178 SER A N 1
ATOM 1413 C CA . SER A 1 178 ? -16.737 6.588 25.818 1.00 66.06 178 SER A CA 1
ATOM 1414 C C . SER A 1 178 ? -15.747 6.173 26.906 1.00 66.06 178 SER A C 1
ATOM 1416 O O . SER A 1 178 ? -14.578 5.904 26.634 1.00 66.06 178 SER A O 1
ATOM 1418 N N . LYS A 1 179 ? -16.215 6.124 28.159 1.00 63.97 179 LYS A N 1
ATOM 1419 C CA . LYS A 1 179 ? -15.383 5.774 29.324 1.00 63.97 179 LYS A CA 1
ATOM 1420 C C . LYS A 1 179 ? -15.023 4.286 29.377 1.00 63.97 179 LYS A C 1
ATOM 1422 O O . LYS A 1 179 ? -13.937 3.952 29.832 1.00 63.97 179 LYS A O 1
ATOM 1427 N N . TYR A 1 180 ? -15.902 3.409 28.887 1.00 61.53 180 TYR A N 1
ATOM 1428 C CA . TYR A 1 180 ? -15.718 1.952 28.956 1.00 61.53 180 TYR A CA 1
ATOM 1429 C C . TYR A 1 180 ? -14.605 1.433 28.041 1.00 61.53 180 TYR A C 1
ATOM 1431 O O . TYR A 1 180 ? -13.997 0.422 28.351 1.00 61.53 180 TYR A O 1
ATOM 1439 N N . ARG A 1 181 ? -14.302 2.133 26.942 1.00 71.50 181 ARG A N 1
ATOM 1440 C CA . ARG A 1 181 ? -13.219 1.751 26.015 1.00 71.50 181 ARG A CA 1
ATOM 1441 C C . ARG A 1 181 ? -11.890 2.447 26.310 1.00 71.50 181 ARG A C 1
ATOM 1443 O O . ARG A 1 181 ? -10.855 2.070 25.768 1.00 71.50 181 ARG A O 1
ATOM 1450 N N . ALA A 1 182 ? -11.896 3.445 27.195 1.00 75.88 182 ALA A N 1
ATOM 1451 C CA . ALA A 1 182 ? -10.680 4.127 27.628 1.00 75.88 182 ALA A CA 1
ATOM 1452 C C . ALA A 1 182 ? -9.757 3.203 28.443 1.00 75.88 182 ALA A C 1
ATOM 1454 O O . ALA A 1 182 ? -8.538 3.332 28.354 1.00 75.88 182 ALA A O 1
ATOM 1455 N N . THR A 1 183 ? -10.321 2.246 29.188 1.00 81.06 183 THR A N 1
ATOM 1456 C CA . THR A 1 183 ? -9.555 1.233 29.930 1.00 81.06 183 THR A CA 1
ATOM 1457 C C . THR A 1 183 ? -8.827 0.272 28.996 1.00 81.06 183 THR A C 1
ATOM 1459 O O . THR A 1 183 ? -7.648 0.001 29.207 1.00 81.06 183 THR A O 1
ATOM 1462 N N . ASP A 1 184 ? -9.492 -0.187 27.932 1.00 79.19 184 ASP A N 1
ATOM 1463 C CA . ASP A 1 184 ? -8.900 -1.066 26.913 1.00 79.19 184 ASP A CA 1
ATOM 1464 C C . ASP A 1 184 ? -7.715 -0.367 26.241 1.00 79.19 184 ASP A C 1
ATOM 1466 O O . ASP A 1 184 ? -6.615 -0.913 26.149 1.00 79.19 184 ASP A O 1
ATOM 1470 N N . LEU A 1 185 ? -7.916 0.900 25.869 1.00 82.44 185 LEU A N 1
ATOM 1471 C CA . LEU A 1 185 ? -6.860 1.763 25.356 1.00 82.44 185 LEU A CA 1
ATOM 1472 C C . LEU A 1 185 ? -5.688 1.890 26.318 1.00 82.44 185 LEU A C 1
ATOM 1474 O O . LEU A 1 185 ? -4.543 1.801 25.890 1.00 82.44 185 LEU A O 1
ATOM 1478 N N . GLN A 1 186 ? -5.962 2.122 27.601 1.00 83.25 186 GLN A N 1
ATOM 1479 C CA . GLN A 1 186 ? -4.921 2.303 28.600 1.00 83.25 186 GLN A CA 1
ATOM 1480 C C . GLN A 1 186 ? -4.084 1.029 28.757 1.00 83.25 186 GLN A C 1
ATOM 1482 O O . GLN A 1 186 ? -2.858 1.109 28.736 1.00 83.25 186 GLN A O 1
ATOM 1487 N N . ASN A 1 187 ? -4.726 -0.139 28.800 1.00 84.88 187 ASN A N 1
ATOM 1488 C CA . ASN A 1 187 ? -4.047 -1.433 28.868 1.00 84.88 187 ASN A CA 1
ATOM 1489 C C . ASN A 1 187 ? -3.152 -1.673 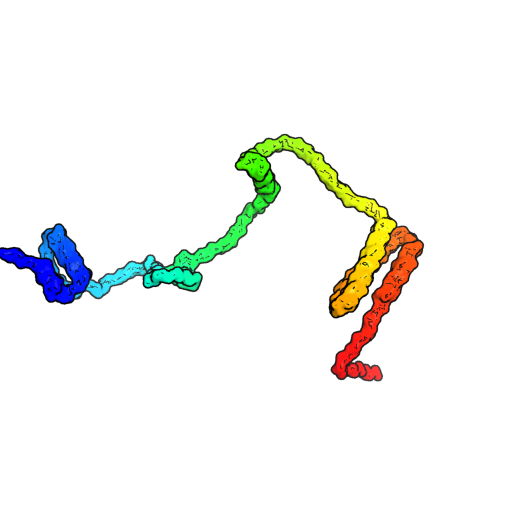27.637 1.00 84.88 187 ASN A C 1
ATOM 1491 O O . ASN A 1 187 ? -1.980 -2.039 27.772 1.00 84.88 187 ASN A O 1
ATOM 1495 N N . ILE A 1 188 ? -3.677 -1.419 26.432 1.00 83.88 188 ILE A N 1
ATOM 1496 C CA . ILE A 1 188 ? -2.927 -1.571 25.175 1.00 83.88 188 ILE A CA 1
ATOM 1497 C C . ILE A 1 188 ? -1.777 -0.554 25.113 1.00 83.88 188 ILE A C 1
ATOM 1499 O O . ILE A 1 188 ? -0.641 -0.902 24.788 1.00 83.88 188 ILE A O 1
ATOM 1503 N N . ALA A 1 189 ? -2.035 0.706 25.457 1.00 82.62 189 ALA A N 1
ATOM 1504 C CA . ALA A 1 189 ? -1.028 1.757 25.450 1.00 82.62 189 ALA A CA 1
ATOM 1505 C C . ALA A 1 189 ? 0.095 1.457 26.450 1.00 82.62 189 ALA A C 1
ATOM 1507 O O . ALA A 1 189 ? 1.263 1.578 26.092 1.00 82.62 189 ALA A O 1
ATOM 1508 N N . GLU A 1 190 ? -0.219 1.016 27.671 1.00 85.12 190 GLU A N 1
ATOM 1509 C CA . GLU A 1 190 ? 0.768 0.661 28.700 1.00 85.12 190 GLU A CA 1
ATOM 1510 C C . GLU A 1 190 ? 1.710 -0.463 28.253 1.00 85.12 190 GLU A C 1
ATOM 1512 O O . GLU A 1 190 ? 2.922 -0.374 28.486 1.00 85.12 190 GLU A O 1
ATOM 1517 N N . LYS A 1 191 ? 1.197 -1.462 27.522 1.00 81.81 191 LYS A N 1
ATOM 1518 C CA . LYS A 1 191 ? 2.004 -2.541 26.930 1.00 81.81 191 LYS A CA 1
ATOM 1519 C C . LYS A 1 191 ? 3.107 -2.007 26.008 1.00 81.81 191 LYS A C 1
ATOM 1521 O O . LYS A 1 191 ? 4.242 -2.480 26.072 1.00 81.81 191 LYS A O 1
ATOM 1526 N N . TYR A 1 192 ? 2.807 -0.975 25.215 1.00 73.00 192 TYR A N 1
ATOM 1527 C CA . TYR A 1 192 ? 3.732 -0.374 24.240 1.00 73.00 192 TYR A CA 1
ATOM 1528 C C . TYR A 1 192 ? 4.380 0.944 24.698 1.00 73.00 192 TYR A C 1
ATOM 1530 O O . TYR A 1 192 ? 5.208 1.509 23.972 1.00 73.00 192 TYR A O 1
ATOM 1538 N N . ARG A 1 193 ? 4.048 1.417 25.908 1.00 69.69 193 ARG A N 1
ATOM 1539 C CA . ARG A 1 193 ? 4.616 2.606 26.568 1.00 69.69 193 ARG A CA 1
ATOM 1540 C C . ARG A 1 193 ? 6.003 2.348 27.148 1.00 69.69 193 ARG A C 1
ATOM 1542 O O . ARG A 1 193 ? 6.747 3.304 27.363 1.00 69.69 193 ARG A O 1
ATOM 1549 N N . LYS A 1 194 ? 6.378 1.085 27.386 1.00 58.91 194 LYS A N 1
ATOM 1550 C CA . LYS A 1 194 ? 7.733 0.748 27.841 1.00 58.91 194 LYS A CA 1
ATOM 1551 C C . LYS A 1 194 ? 8.746 1.219 26.787 1.00 58.91 194 LYS A C 1
ATOM 1553 O O . LYS A 1 194 ? 8.665 0.771 25.638 1.00 58.91 194 LYS A O 1
ATOM 1558 N N . PRO A 1 195 ? 9.699 2.107 27.130 1.00 51.22 195 PRO A N 1
ATOM 1559 C CA . PRO A 1 195 ? 10.813 2.363 26.238 1.00 51.22 195 PRO A CA 1
ATOM 1560 C C . PRO A 1 195 ? 11.524 1.024 26.045 1.00 51.22 195 PRO A C 1
ATOM 1562 O O . PRO A 1 195 ? 11.885 0.370 27.025 1.00 51.22 195 PRO A O 1
ATOM 1565 N N . LEU A 1 196 ? 11.692 0.602 24.785 1.00 49.62 196 LEU A N 1
ATOM 1566 C CA . LEU A 1 196 ? 12.733 -0.361 24.425 1.00 49.62 196 LEU A CA 1
ATOM 1567 C C . LEU A 1 196 ? 13.971 0.099 25.192 1.00 49.62 196 LEU A C 1
ATOM 1569 O O . LEU A 1 196 ? 14.318 1.276 25.071 1.00 49.62 196 LEU A O 1
ATOM 1573 N N . GLY A 1 197 ? 14.473 -0.756 26.089 1.00 47.09 197 GLY A N 1
ATOM 1574 C CA . GLY A 1 197 ? 15.382 -0.366 27.166 1.00 47.09 197 GLY A CA 1
ATOM 1575 C C . GLY A 1 197 ? 16.469 0.594 26.698 1.00 47.09 197 GLY A C 1
ATOM 1576 O O . GLY A 1 197 ? 16.854 0.551 25.531 1.00 47.09 197 GLY A O 1
ATOM 1577 N N . ILE A 1 198 ? 16.922 1.462 27.614 1.00 49.78 198 ILE A N 1
ATOM 1578 C CA . ILE A 1 198 ? 17.971 2.473 27.395 1.00 49.78 198 ILE A CA 1
ATOM 1579 C C . ILE A 1 198 ? 18.938 1.963 26.320 1.00 49.78 198 ILE A C 1
ATOM 1581 O O . ILE A 1 198 ? 19.510 0.884 26.528 1.00 49.78 198 ILE A O 1
ATOM 1585 N N . PRO A 1 199 ? 19.081 2.654 25.168 1.00 54.44 199 PRO A N 1
ATOM 1586 C CA . PRO A 1 199 ? 19.988 2.197 24.129 1.00 54.44 199 PRO A CA 1
ATOM 1587 C C . PRO A 1 199 ? 21.336 1.953 24.795 1.00 54.44 199 PRO A C 1
ATOM 1589 O O . PRO A 1 199 ? 21.845 2.847 25.476 1.00 54.44 199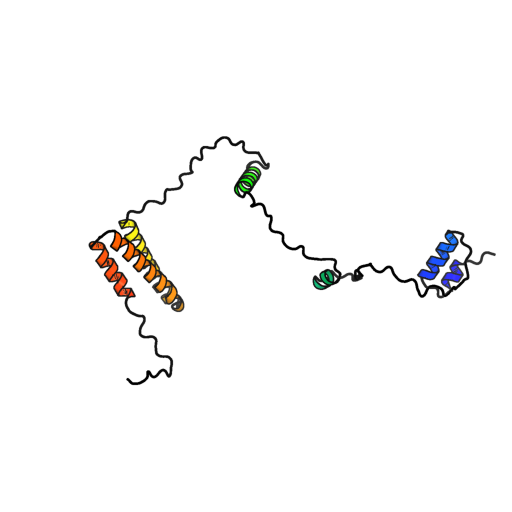 PRO A O 1
ATOM 1592 N N . LYS A 1 200 ? 21.858 0.721 24.681 1.00 52.81 200 LYS A N 1
ATOM 1593 C CA . LYS A 1 200 ? 23.167 0.379 25.246 1.00 52.81 200 LYS A CA 1
ATOM 1594 C C . LYS A 1 200 ? 24.128 1.491 24.822 1.00 52.81 200 LYS A C 1
ATOM 1596 O O . LYS A 1 200 ? 24.204 1.755 23.617 1.00 52.81 200 LYS A O 1
ATOM 1601 N N . PRO A 1 201 ? 24.791 2.178 25.770 1.00 60.91 201 PRO A N 1
ATOM 1602 C CA . PRO A 1 201 ? 25.720 3.229 25.407 1.00 60.91 201 PRO A CA 1
ATOM 1603 C C . PRO A 1 201 ? 26.743 2.632 24.447 1.00 60.91 201 PRO A C 1
ATOM 1605 O O . PRO A 1 201 ? 27.187 1.492 24.629 1.00 60.91 201 PRO A O 1
ATOM 1608 N N . LEU A 1 202 ? 27.067 3.383 23.393 1.00 57.41 202 LEU A N 1
ATOM 1609 C CA . LEU A 1 202 ? 28.136 3.000 22.482 1.00 57.41 202 LEU A CA 1
ATOM 1610 C C . LEU A 1 202 ? 29.392 2.693 23.315 1.00 57.41 202 LEU A C 1
ATOM 1612 O O . LEU A 1 202 ? 29.652 3.418 24.285 1.00 57.41 202 LEU A O 1
ATOM 1616 N N . PRO A 1 203 ? 30.156 1.637 22.981 1.00 60.84 203 PRO A N 1
ATOM 1617 C CA . PRO A 1 203 ? 31.385 1.317 23.695 1.00 60.84 203 PRO A CA 1
ATOM 1618 C C . PRO A 1 203 ? 32.269 2.569 23.786 1.00 60.84 203 PRO A C 1
ATOM 1620 O O . PRO A 1 203 ? 32.674 3.111 22.761 1.00 60.84 203 PRO A O 1
ATOM 1623 N N . GLY A 1 204 ? 32.518 3.056 25.005 1.00 67.12 204 GLY A N 1
ATOM 1624 C CA . GLY A 1 204 ? 33.364 4.229 25.257 1.00 67.12 204 GLY A CA 1
ATOM 1625 C C . GLY A 1 204 ? 32.650 5.564 25.511 1.00 67.12 204 GLY A C 1
ATOM 1626 O O . GLY A 1 204 ? 33.338 6.558 25.729 1.00 67.12 204 GLY A O 1
ATOM 1627 N N . PHE A 1 205 ? 31.313 5.633 25.537 1.00 68.12 205 PHE A N 1
ATOM 1628 C CA . PHE A 1 205 ? 30.632 6.869 25.948 1.00 68.12 205 PHE A CA 1
ATOM 1629 C C . PHE A 1 205 ? 30.590 7.004 27.479 1.00 68.12 205 PHE A C 1
ATOM 1631 O O . PHE A 1 205 ? 29.792 6.345 28.147 1.00 68.12 205 PHE A O 1
ATOM 1638 N N . VAL A 1 206 ? 31.437 7.878 28.030 1.00 77.31 206 VAL A N 1
ATOM 1639 C CA . VAL A 1 206 ? 31.378 8.318 29.432 1.00 77.31 206 VAL A CA 1
ATOM 1640 C C . VAL A 1 206 ? 30.736 9.710 29.459 1.00 77.31 206 VAL A C 1
ATOM 1642 O O . VAL A 1 206 ? 31.305 10.637 28.880 1.00 77.31 206 VAL A O 1
ATOM 1645 N N . PRO A 1 207 ? 29.552 9.891 30.072 1.00 69.56 207 PRO A N 1
ATOM 1646 C CA . PRO A 1 207 ? 28.946 11.212 30.187 1.00 69.56 207 PRO A CA 1
ATOM 1647 C C . PRO A 1 207 ? 29.785 12.113 31.114 1.00 69.56 207 PRO A C 1
ATOM 1649 O O . PRO A 1 207 ? 30.338 11.619 32.101 1.00 69.56 207 PRO A O 1
ATOM 1652 N N . PRO A 1 208 ? 29.892 13.423 30.825 1.00 67.19 208 PRO A N 1
ATOM 1653 C CA . PRO A 1 208 ? 30.709 14.332 31.622 1.00 67.19 208 PRO A CA 1
ATOM 1654 C C . PRO A 1 208 ? 30.131 14.521 33.037 1.00 67.19 208 PRO A C 1
ATOM 1656 O O . PRO A 1 208 ? 28.904 14.541 33.196 1.00 67.19 208 PRO A O 1
ATOM 1659 N N . PRO A 1 209 ? 30.991 14.665 34.063 1.00 69.94 209 PRO A N 1
ATOM 1660 C CA . PRO A 1 209 ? 30.547 14.939 35.424 1.00 69.94 209 PRO A CA 1
ATOM 1661 C C . PRO A 1 209 ? 29.928 16.341 35.523 1.00 69.94 209 PRO A C 1
ATOM 1663 O O . PRO A 1 209 ? 30.359 17.266 34.834 1.00 69.94 209 PRO A O 1
ATOM 1666 N N . LYS A 1 210 ? 28.892 16.454 36.361 1.00 59.44 210 LYS A N 1
ATOM 1667 C CA . LYS A 1 210 ? 28.215 17.714 36.700 1.00 59.44 210 LYS A CA 1
ATOM 1668 C C . LYS A 1 210 ? 29.051 18.564 37.643 1.00 59.44 210 LYS A C 1
ATOM 1670 O O . LYS A 1 210 ? 29.696 17.961 38.529 1.00 59.44 210 LYS A O 1
#